Protein AF-A0A9P1C1T8-F1 (afdb_monomer)

Structure (mmCIF, N/CA/C/O backbone):
data_AF-A0A9P1C1T8-F1
#
_entry.id   AF-A0A9P1C1T8-F1
#
loop_
_atom_site.group_PDB
_atom_site.id
_atom_site.type_symbol
_atom_site.label_atom_id
_atom_site.label_alt_id
_atom_site.label_comp_id
_atom_site.label_asym_id
_atom_site.label_entity_id
_atom_site.label_seq_id
_atom_site.pdbx_PDB_ins_code
_atom_site.Cartn_x
_atom_site.Cartn_y
_atom_site.Cartn_z
_atom_site.occupancy
_atom_site.B_iso_or_equiv
_atom_site.auth_seq_id
_atom_site.auth_comp_id
_atom_site.auth_asym_id
_atom_site.auth_atom_id
_atom_site.pdbx_PDB_model_num
ATOM 1 N N . MET A 1 1 ? -10.913 -18.481 -1.475 1.00 48.62 1 MET A N 1
ATOM 2 C CA . MET A 1 1 ? -10.540 -17.403 -0.534 1.00 48.62 1 MET A CA 1
ATOM 3 C C . MET A 1 1 ? -9.429 -17.954 0.336 1.00 48.62 1 MET A C 1
ATOM 5 O O . MET A 1 1 ? -9.666 -18.919 1.048 1.00 48.62 1 MET A O 1
ATOM 9 N N . THR A 1 2 ? -8.211 -17.449 0.182 1.00 69.62 2 THR A N 1
ATOM 10 C CA . THR A 1 2 ? -7.062 -17.861 1.001 1.00 69.62 2 THR A CA 1
ATOM 11 C C . THR A 1 2 ? -7.148 -17.160 2.358 1.00 69.62 2 THR A C 1
ATOM 13 O O . THR A 1 2 ? -7.747 -16.090 2.462 1.00 69.62 2 THR A O 1
ATOM 16 N N . LEU A 1 3 ? -6.564 -17.751 3.404 1.00 67.25 3 LEU A N 1
ATOM 17 C CA . LEU A 1 3 ? -6.662 -17.256 4.787 1.00 67.25 3 LEU A CA 1
ATOM 18 C C . LEU A 1 3 ? -6.153 -15.807 4.961 1.00 67.25 3 LEU A C 1
ATOM 20 O O . LEU A 1 3 ? -6.545 -15.113 5.890 1.00 67.25 3 LEU A O 1
ATOM 24 N N . LEU A 1 4 ? -5.295 -15.352 4.044 1.00 74.69 4 LEU A N 1
ATOM 25 C CA . LEU A 1 4 ? -4.683 -14.020 4.031 1.00 74.69 4 LEU A CA 1
ATOM 26 C C . LEU A 1 4 ? -5.280 -13.083 2.966 1.00 74.69 4 LEU A C 1
ATOM 28 O O . LEU A 1 4 ? -4.796 -11.968 2.799 1.00 74.69 4 LEU A O 1
ATOM 32 N N . GLY A 1 5 ? -6.288 -13.528 2.206 1.00 80.56 5 GLY A N 1
ATOM 33 C CA . GLY A 1 5 ? -6.884 -12.745 1.115 1.00 80.56 5 GLY A CA 1
ATOM 34 C C . GLY A 1 5 ? -5.956 -12.494 -0.082 1.00 80.56 5 GLY A C 1
ATOM 35 O O . GLY A 1 5 ? -6.304 -11.712 -0.962 1.00 80.56 5 GLY A O 1
ATOM 36 N N . LEU A 1 6 ? -4.793 -13.150 -0.130 1.00 82.06 6 LEU A N 1
ATOM 37 C CA . LEU A 1 6 ? -3.807 -13.016 -1.203 1.00 82.06 6 LEU A CA 1
ATOM 38 C C . LEU A 1 6 ? -4.092 -13.992 -2.343 1.00 82.06 6 LEU A C 1
ATOM 40 O O . LEU A 1 6 ? -4.463 -15.151 -2.114 1.00 82.06 6 LEU A O 1
ATOM 44 N N . LYS A 1 7 ? -3.879 -13.545 -3.578 1.00 88.25 7 LYS A N 1
ATOM 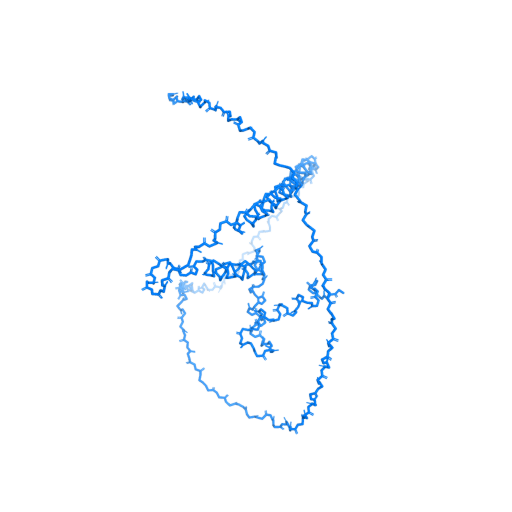45 C CA . LYS A 1 7 ? -3.921 -14.424 -4.754 1.00 88.25 7 LYS A CA 1
ATOM 46 C C . LYS A 1 7 ? -2.694 -15.336 -4.777 1.00 88.25 7 LYS A C 1
ATOM 48 O O . LYS A 1 7 ? -1.656 -15.016 -4.214 1.00 88.25 7 LYS A O 1
ATOM 53 N N . GLU A 1 8 ? -2.796 -16.452 -5.488 1.00 89.31 8 GLU A N 1
ATOM 54 C CA . GLU A 1 8 ? -1.721 -17.448 -5.598 1.00 89.31 8 GLU A CA 1
ATOM 55 C C . GLU A 1 8 ? -0.386 -16.840 -6.060 1.00 89.31 8 GLU A C 1
ATOM 57 O O . GLU A 1 8 ? 0.644 -17.045 -5.427 1.00 89.31 8 GLU A O 1
ATOM 62 N N . ARG A 1 9 ? -0.411 -15.980 -7.087 1.00 83.88 9 ARG A N 1
ATOM 63 C CA . ARG A 1 9 ? 0.791 -15.270 -7.563 1.00 83.88 9 ARG A CA 1
ATOM 64 C C . ARG A 1 9 ? 1.406 -14.358 -6.497 1.00 83.88 9 ARG A C 1
ATOM 66 O O . ARG A 1 9 ? 2.620 -14.282 -6.382 1.00 83.88 9 ARG A O 1
ATOM 73 N N . GLU A 1 10 ? 0.569 -13.710 -5.692 1.00 82.44 10 GLU A N 1
ATOM 74 C CA . GLU A 1 10 ? 1.012 -12.818 -4.615 1.00 82.44 10 GLU A CA 1
ATOM 75 C C . GLU A 1 10 ? 1.608 -13.601 -3.438 1.00 82.44 10 GLU A C 1
ATOM 77 O O . GLU A 1 10 ? 2.424 -13.055 -2.698 1.00 82.44 10 GLU A O 1
ATOM 82 N N . MET A 1 11 ? 1.223 -14.871 -3.258 1.00 88.81 11 MET A N 1
ATOM 83 C CA . MET A 1 11 ? 1.871 -15.761 -2.294 1.00 88.81 11 MET A CA 1
ATOM 84 C C . MET A 1 11 ? 3.269 -16.172 -2.746 1.00 88.81 11 MET A C 1
ATOM 86 O O . MET A 1 11 ? 4.163 -16.197 -1.910 1.00 88.81 11 MET A O 1
ATOM 90 N N . VAL A 1 12 ? 3.485 -16.422 -4.041 1.00 91.56 12 VAL A N 1
ATOM 91 C CA . VAL A 1 12 ? 4.827 -16.725 -4.575 1.00 91.56 12 VAL A CA 1
ATOM 92 C C . VAL A 1 12 ? 5.769 -15.536 -4.383 1.00 91.56 12 VAL A C 1
ATOM 94 O O . VAL A 1 12 ? 6.903 -15.704 -3.940 1.00 91.56 12 VAL A O 1
ATOM 97 N N . ASP A 1 13 ? 5.289 -14.324 -4.661 1.00 88.56 13 ASP A N 1
ATOM 98 C CA . ASP A 1 13 ? 6.075 -13.104 -4.455 1.00 88.56 13 ASP A CA 1
ATOM 99 C C . ASP A 1 13 ? 6.340 -12.827 -2.969 1.00 88.56 13 ASP A C 1
ATOM 101 O O . ASP A 1 13 ? 7.418 -12.357 -2.615 1.00 88.56 13 ASP A O 1
ATOM 105 N N . LEU A 1 14 ? 5.375 -13.137 -2.094 1.00 88.38 14 LEU A N 1
ATOM 106 C CA . LEU A 1 14 ? 5.553 -13.050 -0.645 1.00 88.38 14 LEU A CA 1
ATOM 107 C C . LEU A 1 14 ? 6.570 -14.078 -0.144 1.00 88.38 14 LEU A C 1
ATOM 109 O O . LEU A 1 14 ? 7.387 -13.744 0.701 1.00 88.38 14 LEU A O 1
ATOM 113 N N . PHE A 1 15 ? 6.545 -15.300 -0.667 1.00 92.75 15 PHE A N 1
ATOM 114 C CA . PHE A 1 15 ? 7.482 -16.349 -0.280 1.00 92.75 15 PHE A CA 1
ATOM 115 C C . PHE A 1 15 ? 8.916 -15.953 -0.635 1.00 92.75 15 PHE A C 1
ATOM 117 O O . PHE A 1 15 ? 9.762 -15.900 0.243 1.00 92.75 15 PHE A O 1
ATOM 124 N N . ARG A 1 16 ? 9.144 -15.509 -1.878 1.00 92.81 16 ARG A N 1
ATOM 125 C CA . ARG A 1 16 ? 10.440 -14.974 -2.344 1.00 92.81 16 ARG A CA 1
ATOM 126 C C . ARG A 1 16 ? 10.917 -13.727 -1.605 1.00 92.81 16 ARG A C 1
ATOM 128 O O . ARG A 1 16 ? 12.056 -13.316 -1.775 1.00 92.81 16 ARG A O 1
ATOM 135 N N . LEU A 1 17 ? 10.011 -13.038 -0.918 1.00 88.62 17 LEU A N 1
ATOM 136 C CA . LEU A 1 17 ? 10.346 -11.875 -0.112 1.00 88.62 17 LEU A CA 1
ATOM 137 C C . LEU A 1 17 ? 10.777 -12.271 1.303 1.00 88.62 17 LEU A C 1
ATOM 139 O O . LEU A 1 17 ? 11.587 -11.575 1.906 1.00 88.62 17 LEU A O 1
ATOM 143 N N . LEU A 1 18 ? 10.175 -13.327 1.843 1.00 92.12 18 LEU A N 1
ATOM 144 C CA . LEU A 1 18 ? 10.474 -13.830 3.178 1.00 92.12 18 LEU A CA 1
ATOM 145 C C . LEU A 1 18 ? 11.725 -14.717 3.178 1.00 92.12 18 LEU A C 1
ATOM 147 O O . LEU A 1 18 ? 12.436 -14.723 4.172 1.00 92.12 18 LEU A O 1
ATOM 151 N N . ASP A 1 19 ? 11.951 -15.439 2.082 1.00 95.94 19 ASP A N 1
ATOM 152 C CA . ASP A 1 19 ? 13.111 -16.290 1.814 1.00 95.94 19 ASP A CA 1
ATOM 153 C C . ASP A 1 19 ? 14.342 -15.400 1.578 1.00 95.94 19 ASP A C 1
ATOM 155 O O . ASP A 1 19 ? 14.479 -14.763 0.525 1.00 95.94 19 ASP A O 1
ATOM 159 N N . THR A 1 20 ? 15.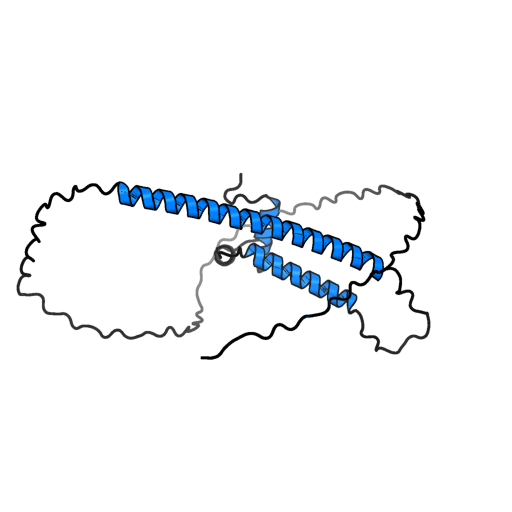171 -15.249 2.614 1.00 90.75 20 THR A N 1
ATOM 160 C CA . THR A 1 20 ? 16.315 -14.324 2.590 1.00 90.75 20 THR A CA 1
ATOM 161 C C . THR A 1 20 ? 17.604 -14.986 2.134 1.00 90.75 20 THR A C 1
ATOM 163 O O . THR A 1 20 ? 18.481 -14.297 1.603 1.00 90.75 20 THR A O 1
ATOM 166 N N . ASP A 1 21 ? 17.718 -16.294 2.330 1.00 93.50 21 ASP A N 1
ATOM 167 C CA . ASP A 1 21 ? 18.854 -17.105 1.903 1.00 93.50 21 ASP A CA 1
ATOM 168 C C . ASP A 1 21 ? 18.701 -17.629 0.462 1.00 93.50 21 ASP A C 1
ATOM 170 O O . ASP A 1 21 ? 19.706 -17.909 -0.200 1.00 93.50 21 ASP A O 1
ATOM 174 N N . GLY A 1 22 ? 17.480 -17.635 -0.078 1.00 93.38 22 GLY A N 1
ATOM 175 C CA . GLY A 1 22 ? 17.180 -18.049 -1.444 1.00 93.38 22 GLY A CA 1
ATOM 176 C C . GLY A 1 22 ? 17.203 -19.564 -1.617 1.00 93.38 22 GLY A C 1
ATOM 177 O O . GLY A 1 22 ? 17.373 -20.038 -2.748 1.00 93.38 22 GLY A O 1
ATOM 178 N N . GLU A 1 23 ? 17.064 -20.322 -0.527 1.00 94.56 23 GLU A N 1
ATOM 179 C CA . GLU A 1 23 ? 17.077 -21.787 -0.552 1.00 94.56 23 GLU A CA 1
ATOM 180 C C . GLU A 1 23 ? 15.783 -22.362 -1.152 1.00 94.56 23 GLU A C 1
ATOM 182 O O . GLU A 1 23 ? 15.731 -23.534 -1.535 1.00 94.56 23 GLU A O 1
ATOM 187 N N . GLY A 1 24 ? 14.747 -21.529 -1.312 1.00 94.12 24 GLY A N 1
ATOM 188 C CA . GLY A 1 24 ? 13.437 -21.950 -1.801 1.00 94.12 24 GLY A CA 1
ATOM 189 C C . GLY A 1 24 ? 12.600 -22.657 -0.734 1.00 94.12 24 GLY A C 1
ATOM 190 O O . GLY A 1 24 ? 11.481 -23.093 -1.023 1.00 94.12 24 GLY A O 1
ATOM 191 N N . GLU A 1 25 ? 13.108 -22.731 0.493 1.00 96.00 25 GLU A N 1
ATOM 192 C CA . GLU A 1 25 ? 12.398 -23.143 1.695 1.00 96.00 25 GLU A CA 1
ATOM 193 C C . GLU A 1 25 ? 12.299 -21.949 2.647 1.00 96.00 25 GLU A C 1
ATOM 195 O O . GLU A 1 25 ? 13.031 -20.979 2.519 1.00 96.00 25 GLU A O 1
ATOM 200 N N . LEU A 1 26 ? 11.340 -21.981 3.574 1.00 95.75 26 LEU A N 1
ATOM 201 C CA . LEU A 1 26 ? 11.145 -20.878 4.510 1.00 95.75 26 LEU A CA 1
ATOM 202 C C . LEU A 1 26 ? 11.317 -21.374 5.935 1.00 95.75 26 LEU A C 1
ATOM 204 O O . LEU A 1 26 ? 10.466 -22.112 6.451 1.00 95.75 26 LEU A O 1
ATOM 208 N N . SER A 1 27 ? 12.393 -20.947 6.588 1.00 96.81 27 SER A N 1
ATOM 209 C CA . SER A 1 27 ? 12.606 -21.276 7.992 1.00 96.81 27 SER A CA 1
ATOM 210 C C . SER A 1 27 ? 11.577 -20.565 8.886 1.00 96.81 27 SER A C 1
ATOM 212 O O . SER A 1 27 ? 11.013 -19.516 8.556 1.00 96.81 27 SER A O 1
ATOM 214 N N . LEU A 1 28 ? 11.304 -21.130 10.067 1.00 94.75 28 LEU A N 1
ATOM 215 C CA . LEU A 1 28 ? 10.364 -20.526 11.021 1.00 94.75 28 LEU A CA 1
ATOM 216 C C . LEU A 1 28 ? 10.818 -19.123 11.464 1.00 94.75 28 LEU A C 1
ATOM 218 O O . LEU A 1 28 ? 9.985 -18.247 11.721 1.00 94.75 28 LEU A O 1
ATOM 222 N N . GLU A 1 29 ? 12.130 -18.910 11.555 1.00 94.38 29 GLU A N 1
ATOM 223 C CA . GLU A 1 29 ? 12.734 -17.633 11.935 1.00 94.38 29 GLU A CA 1
ATOM 224 C C . GLU A 1 29 ? 12.526 -16.582 10.842 1.00 94.38 29 GLU A C 1
ATOM 226 O O . GLU A 1 29 ? 12.009 -15.505 11.142 1.00 94.38 29 GLU A O 1
ATOM 231 N N . GLU A 1 30 ? 12.782 -16.911 9.576 1.00 93.44 30 GLU A N 1
ATOM 232 C CA . GLU A 1 30 ? 12.503 -16.024 8.439 1.00 93.44 30 GLU A CA 1
ATOM 233 C C . GLU A 1 30 ? 11.016 -15.703 8.305 1.00 93.44 30 GLU A C 1
ATOM 235 O O . GLU A 1 30 ? 10.634 -14.542 8.133 1.00 93.44 30 GLU A O 1
ATOM 240 N N . PHE A 1 31 ? 10.150 -16.708 8.472 1.00 92.69 31 PHE A N 1
ATOM 241 C CA . PHE A 1 31 ? 8.708 -16.496 8.439 1.00 92.69 31 PHE A CA 1
ATOM 242 C C . PHE A 1 31 ? 8.255 -15.528 9.534 1.00 92.69 31 PHE A C 1
ATOM 244 O O . PHE A 1 31 ? 7.521 -14.577 9.265 1.00 92.69 31 PHE A O 1
ATOM 251 N N . THR A 1 32 ? 8.675 -15.745 10.782 1.00 88.44 32 THR A N 1
ATOM 252 C CA . THR A 1 32 ? 8.250 -14.903 11.912 1.00 88.44 32 THR A CA 1
ATOM 253 C C . THR A 1 32 ? 8.866 -13.507 11.858 1.00 88.44 32 THR A C 1
ATOM 255 O O . THR A 1 32 ? 8.160 -12.521 12.104 1.00 88.44 32 THR A O 1
ATOM 258 N N . GLN A 1 33 ? 10.139 -13.395 11.480 1.00 86.81 33 GLN A N 1
ATOM 259 C CA . GLN A 1 33 ? 10.825 -12.120 11.288 1.00 86.81 33 GLN A CA 1
ATOM 260 C C . GLN A 1 33 ? 10.205 -11.323 10.141 1.00 86.81 33 GLN A C 1
ATOM 262 O O . GLN A 1 33 ? 9.889 -10.142 10.315 1.00 86.81 33 GLN A O 1
ATOM 267 N N . GLY A 1 34 ? 9.969 -11.963 9.001 1.00 85.69 34 GLY A N 1
ATOM 268 C CA . GLY A 1 34 ? 9.336 -11.330 7.859 1.00 85.69 34 GLY A CA 1
ATOM 269 C C . GLY A 1 34 ? 7.878 -10.954 8.140 1.00 85.69 34 GLY A C 1
ATOM 270 O O . GLY A 1 34 ? 7.478 -9.827 7.867 1.00 85.69 34 GLY A O 1
ATOM 271 N N . MET A 1 35 ? 7.092 -11.800 8.815 1.00 84.00 35 MET A N 1
ATOM 272 C CA . MET A 1 35 ? 5.712 -11.465 9.209 1.00 84.00 35 MET A CA 1
ATOM 273 C C . MET A 1 35 ? 5.635 -10.320 10.229 1.00 84.00 35 MET A C 1
ATOM 275 O O . MET A 1 35 ? 4.730 -9.482 10.152 1.00 84.00 35 MET A O 1
ATOM 279 N N . SER A 1 36 ? 6.591 -10.229 11.157 1.00 78.00 36 SER A N 1
ATOM 280 C CA . SER A 1 36 ? 6.730 -9.075 12.060 1.00 78.00 36 SER A CA 1
ATOM 281 C C . SER A 1 36 ? 7.011 -7.797 11.264 1.00 78.00 36 SER A C 1
ATOM 283 O O . SER A 1 36 ? 6.339 -6.775 11.436 1.00 78.00 36 SER A O 1
ATOM 285 N N . GLN A 1 37 ? 7.909 -7.904 10.284 1.00 76.31 37 GLN A N 1
ATOM 286 C CA . GLN A 1 37 ? 8.150 -6.891 9.268 1.00 76.31 37 GLN A CA 1
ATOM 287 C C . GLN A 1 37 ? 7.028 -6.775 8.240 1.00 76.31 37 GLN A C 1
ATOM 289 O O . GLN A 1 37 ? 7.225 -6.067 7.281 1.00 76.31 37 GLN A O 1
ATOM 294 N N . LEU A 1 38 ? 5.846 -7.374 8.367 1.00 73.31 38 LEU A N 1
ATOM 295 C CA . LEU A 1 38 ? 4.704 -7.124 7.466 1.00 73.31 38 LEU A CA 1
ATOM 296 C C . LEU A 1 38 ? 3.557 -6.392 8.170 1.00 73.31 38 LEU A C 1
ATOM 298 O O . LEU A 1 38 ? 2.658 -5.872 7.514 1.00 73.31 38 LEU A O 1
ATOM 302 N N . LYS A 1 39 ? 3.617 -6.301 9.502 1.00 65.12 39 LYS A N 1
ATOM 303 C CA . LYS A 1 39 ? 2.532 -5.822 10.366 1.00 65.12 39 LYS A CA 1
ATOM 304 C C . LYS A 1 39 ? 2.574 -4.309 10.666 1.00 65.12 39 LYS A C 1
ATOM 306 O O . LYS A 1 39 ? 1.788 -3.837 11.483 1.00 65.12 39 LYS A O 1
ATOM 311 N N . GLY A 1 40 ? 3.479 -3.548 10.038 1.00 65.00 40 GLY A N 1
ATOM 312 C CA . GLY A 1 40 ? 3.574 -2.086 10.172 1.00 65.00 40 GLY A CA 1
ATOM 313 C C . GLY A 1 40 ? 2.466 -1.334 9.417 1.00 65.00 40 GLY A C 1
ATOM 314 O O . GLY A 1 40 ? 1.999 -1.795 8.381 1.00 65.00 40 GLY A O 1
ATOM 315 N N . GLY A 1 41 ? 2.030 -0.180 9.948 1.00 56.88 41 GLY A N 1
ATOM 316 C CA . GLY A 1 41 ? 0.870 0.592 9.457 1.00 56.88 41 GLY A CA 1
ATOM 317 C C . GLY A 1 41 ? 1.022 1.243 8.074 1.00 56.88 41 GLY A C 1
ATOM 318 O O . GLY A 1 41 ? 0.022 1.562 7.440 1.00 56.88 41 GLY A O 1
ATOM 319 N N . ALA A 1 42 ? 2.247 1.386 7.573 1.00 61.62 42 ALA A N 1
ATOM 320 C CA . ALA A 1 42 ? 2.502 1.409 6.138 1.00 61.62 42 ALA A CA 1
ATOM 321 C C . ALA A 1 42 ? 2.861 -0.028 5.779 1.00 61.62 42 ALA A C 1
ATOM 323 O O . ALA A 1 42 ? 3.812 -0.557 6.359 1.00 61.62 42 ALA A O 1
ATOM 324 N N . THR A 1 43 ? 2.068 -0.690 4.927 1.00 61.78 43 THR A N 1
ATOM 325 C CA . THR A 1 43 ? 2.270 -2.123 4.701 1.00 61.78 43 THR A CA 1
ATOM 326 C C . THR A 1 43 ? 3.696 -2.293 4.207 1.00 61.78 43 THR A C 1
ATOM 328 O O . THR A 1 43 ? 4.098 -1.674 3.231 1.00 61.78 43 THR A O 1
ATOM 331 N N . ASN A 1 44 ? 4.526 -3.053 4.909 1.00 59.59 44 ASN A N 1
ATOM 332 C CA . ASN A 1 44 ? 5.941 -3.141 4.542 1.00 59.59 44 ASN A CA 1
ATOM 333 C C . ASN A 1 44 ? 6.137 -3.740 3.136 1.00 59.59 44 ASN A C 1
ATOM 335 O O . ASN A 1 44 ? 7.180 -3.554 2.520 1.00 59.59 44 ASN A O 1
ATOM 339 N N . LYS A 1 45 ? 5.083 -4.355 2.578 1.00 59.78 45 LYS A N 1
ATOM 340 C CA . LYS A 1 45 ? 4.949 -4.606 1.141 1.00 59.78 45 LYS A CA 1
ATOM 341 C C . LYS A 1 45 ? 5.146 -3.331 0.322 1.00 59.78 45 LYS A C 1
ATOM 343 O O . LYS A 1 45 ? 5.982 -3.338 -0.568 1.00 59.78 45 LYS A O 1
ATOM 348 N N . ASP A 1 46 ? 4.439 -2.247 0.627 1.00 69.25 46 ASP A N 1
ATOM 349 C CA . ASP A 1 46 ? 4.580 -0.955 -0.052 1.00 69.25 46 ASP A CA 1
ATOM 350 C C . ASP A 1 46 ? 6.009 -0.407 0.051 1.00 69.25 46 ASP A C 1
ATOM 352 O O . ASP A 1 46 ? 6.524 0.110 -0.937 1.00 69.25 46 ASP A O 1
ATOM 356 N N . MET A 1 47 ? 6.675 -0.572 1.201 1.00 77.19 47 MET A N 1
ATOM 357 C CA . MET A 1 47 ? 8.071 -0.145 1.388 1.00 77.19 47 MET A CA 1
ATOM 358 C C . MET A 1 47 ? 9.040 -0.952 0.519 1.00 77.19 47 MET A C 1
ATOM 360 O O . MET A 1 47 ? 9.878 -0.366 -0.161 1.00 77.19 47 MET A O 1
ATOM 364 N N . VAL A 1 48 ? 8.885 -2.275 0.457 1.00 68.62 48 VAL A N 1
ATOM 365 C CA . VAL A 1 48 ? 9.735 -3.125 -0.390 1.00 68.62 48 VAL A CA 1
ATOM 366 C C . VAL A 1 48 ? 9.425 -2.936 -1.880 1.00 68.62 48 VAL A C 1
ATOM 368 O O . VAL A 1 48 ? 10.326 -2.911 -2.721 1.00 68.62 48 VAL A O 1
ATOM 371 N N . PHE A 1 49 ? 8.152 -2.762 -2.242 1.00 75.31 49 PHE A N 1
ATOM 372 C CA . PHE A 1 49 ? 7.768 -2.412 -3.610 1.00 75.31 49 PHE A CA 1
ATOM 373 C C . PHE A 1 49 ? 8.343 -1.054 -4.017 1.00 75.31 49 PHE A C 1
ATOM 375 O O . PHE A 1 49 ? 8.768 -0.896 -5.167 1.00 75.31 49 PHE A O 1
ATOM 382 N N . LEU A 1 50 ? 8.384 -0.091 -3.094 1.00 74.62 50 LEU A N 1
ATOM 383 C CA . LEU A 1 50 ? 9.017 1.203 -3.304 1.00 74.62 50 LEU A CA 1
ATOM 384 C C . LEU A 1 50 ? 10.532 1.049 -3.487 1.00 74.62 50 LEU A C 1
ATOM 386 O O . LEU A 1 50 ? 11.061 1.575 -4.462 1.00 74.62 50 LEU A O 1
ATOM 390 N N . GLU A 1 51 ? 11.207 0.270 -2.641 1.00 80.25 51 GLU A N 1
ATOM 391 C CA . GLU A 1 51 ? 12.650 0.004 -2.721 1.00 80.25 51 GLU A CA 1
ATOM 392 C C . GLU A 1 51 ? 13.045 -0.638 -4.060 1.00 80.25 51 GLU A C 1
ATOM 394 O O . GLU A 1 51 ? 13.837 -0.066 -4.813 1.00 80.25 51 GLU A O 1
ATOM 399 N N . LYS A 1 52 ? 12.375 -1.725 -4.467 1.00 77.31 52 LYS A N 1
ATOM 400 C CA . LYS A 1 52 ? 12.600 -2.344 -5.788 1.00 77.31 52 LYS A CA 1
ATOM 401 C C . LYS A 1 52 ? 12.255 -1.413 -6.951 1.00 77.31 52 LYS A C 1
ATOM 403 O O . LYS A 1 52 ? 12.821 -1.532 -8.042 1.00 77.31 52 LYS A O 1
ATOM 408 N N . SER A 1 53 ? 11.296 -0.504 -6.768 1.00 76.31 53 SER A N 1
ATOM 409 C CA . SER A 1 53 ? 10.970 0.503 -7.785 1.00 76.31 53 SER A CA 1
ATOM 410 C C . SER A 1 53 ? 12.080 1.545 -7.917 1.00 76.31 53 SER A C 1
ATOM 412 O O . SER A 1 53 ? 12.386 1.946 -9.041 1.00 76.31 53 SER A O 1
ATOM 414 N N . VAL A 1 54 ? 12.704 1.938 -6.803 1.00 89.25 54 VAL A N 1
ATOM 415 C CA . VAL A 1 54 ? 13.858 2.846 -6.765 1.00 89.25 54 VAL A CA 1
ATOM 416 C C . VAL A 1 54 ? 15.087 2.193 -7.404 1.00 89.25 54 VAL A C 1
ATOM 418 O O . VAL A 1 54 ? 15.685 2.812 -8.282 1.00 89.25 54 VAL A O 1
ATOM 421 N N . GLU A 1 55 ? 15.408 0.936 -7.086 1.00 84.38 55 GLU A N 1
ATOM 422 C CA . GLU A 1 55 ? 16.526 0.196 -7.709 1.00 84.38 55 GLU A CA 1
ATOM 423 C C . GLU A 1 55 ? 16.377 0.083 -9.233 1.00 84.38 55 GLU A C 1
ATOM 425 O O . GLU A 1 55 ? 17.294 0.393 -9.998 1.00 84.38 55 GLU A O 1
ATOM 430 N N . LYS A 1 56 ? 15.180 -0.283 -9.712 1.00 81.81 56 LYS A N 1
ATOM 431 C CA . LYS A 1 56 ? 14.884 -0.329 -11.154 1.00 81.81 56 LYS A CA 1
ATOM 432 C C . LYS A 1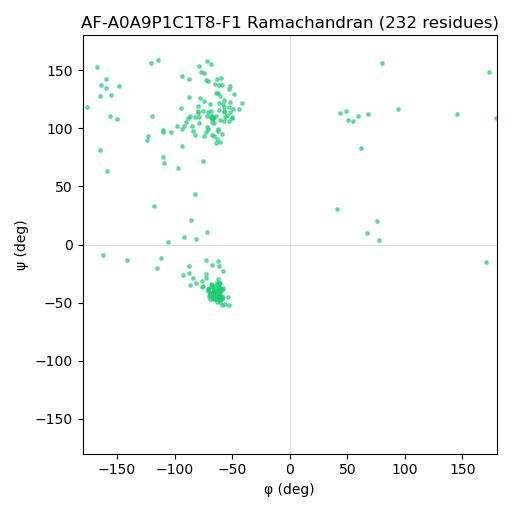 56 ? 15.013 1.038 -11.819 1.00 81.81 56 LYS A C 1
ATOM 434 O O . LYS A 1 56 ? 15.346 1.103 -13.005 1.00 81.81 56 LYS A O 1
ATOM 439 N N . LEU A 1 57 ? 14.698 2.118 -11.103 1.00 86.69 57 LEU A N 1
ATOM 440 C CA . LEU A 1 57 ? 14.908 3.477 -11.594 1.00 86.69 57 LEU A CA 1
ATOM 441 C C . LEU A 1 57 ? 16.403 3.799 -11.667 1.00 86.69 57 LEU A C 1
ATOM 443 O O 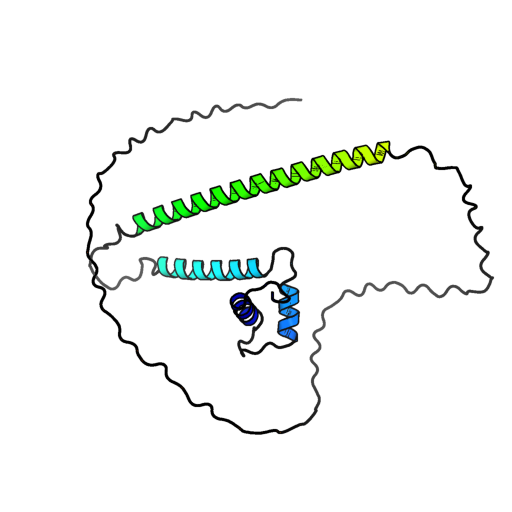. LEU A 1 57 ? 16.833 4.343 -12.678 1.00 86.69 57 LEU A O 1
ATOM 447 N N . GLY A 1 58 ? 17.174 3.407 -10.649 1.00 84.69 58 GLY A N 1
ATOM 448 C CA . GLY A 1 58 ? 18.629 3.549 -10.591 1.00 84.69 58 GLY A CA 1
ATOM 449 C C . GLY A 1 58 ? 19.319 2.880 -11.775 1.00 84.69 58 GLY A C 1
ATOM 450 O O . GLY A 1 58 ? 20.029 3.551 -12.512 1.00 84.69 58 GLY A O 1
ATOM 451 N N . HIS A 1 59 ? 19.009 1.615 -12.063 1.00 86.38 59 HIS A N 1
ATOM 452 C CA . HIS A 1 59 ? 19.578 0.916 -13.225 1.00 86.38 59 HIS A CA 1
ATOM 453 C C . HIS A 1 59 ? 19.186 1.538 -14.571 1.00 86.38 59 HIS A C 1
ATOM 455 O O . HIS A 1 59 ? 19.968 1.532 -15.520 1.00 86.38 59 HIS A O 1
ATOM 461 N N . LYS A 1 60 ? 17.970 2.085 -14.690 1.00 83.38 60 LYS A N 1
ATOM 462 C CA . LYS A 1 60 ? 17.565 2.821 -15.899 1.00 83.38 60 LYS A CA 1
ATOM 463 C C . LYS A 1 60 ? 18.303 4.145 -16.018 1.00 83.38 60 LYS A C 1
ATOM 465 O O . LYS A 1 60 ? 18.689 4.507 -17.123 1.00 83.38 60 LYS A O 1
ATOM 470 N N . LEU A 1 61 ? 18.483 4.840 -14.899 1.00 85.81 61 LEU A N 1
ATOM 471 C CA . LEU A 1 61 ? 19.219 6.090 -14.840 1.00 85.81 61 LEU A CA 1
ATOM 472 C C . LEU A 1 61 ? 20.689 5.857 -15.170 1.00 85.81 61 LEU A C 1
ATOM 474 O O . LEU A 1 61 ? 21.220 6.605 -15.963 1.00 85.81 61 LEU A O 1
ATOM 478 N N . GLU A 1 62 ? 21.311 4.801 -14.653 1.00 82.62 62 GLU A N 1
ATOM 479 C CA . GLU A 1 62 ? 22.684 4.397 -14.970 1.00 82.62 62 GLU A CA 1
ATOM 480 C C . GLU A 1 62 ? 22.830 4.007 -16.445 1.00 82.62 62 GLU A C 1
ATOM 482 O O . GLU A 1 62 ? 23.749 4.454 -17.122 1.00 82.62 62 GLU A O 1
ATOM 487 N N . LYS A 1 63 ? 21.860 3.266 -16.993 1.00 83.62 63 LYS A N 1
ATOM 488 C CA . LYS A 1 63 ? 21.810 2.950 -18.426 1.00 83.62 63 LYS A CA 1
ATOM 489 C C . LYS A 1 63 ? 21.656 4.197 -19.306 1.00 83.62 63 LYS A C 1
ATOM 491 O O . LYS A 1 63 ? 22.145 4.204 -20.432 1.00 83.62 63 LYS A O 1
ATOM 496 N N . TRP A 1 64 ? 20.948 5.223 -18.835 1.00 80.19 64 TRP A N 1
ATOM 497 C CA . TRP A 1 64 ? 20.795 6.504 -19.539 1.00 80.19 64 TRP A CA 1
ATOM 498 C C . TRP A 1 64 ? 21.956 7.465 -19.291 1.00 80.19 64 TRP A C 1
ATOM 500 O O . TRP A 1 64 ? 22.282 8.258 -20.163 1.00 80.19 64 TRP A O 1
ATOM 510 N N . ALA A 1 65 ? 22.594 7.364 -18.131 1.00 81.62 65 ALA A N 1
ATOM 511 C CA . ALA A 1 65 ? 23.810 8.072 -17.763 1.00 81.62 65 ALA A CA 1
ATOM 512 C C . ALA A 1 65 ? 25.067 7.385 -18.318 1.00 81.62 65 ALA A C 1
ATOM 514 O O . ALA A 1 65 ? 26.171 7.822 -18.002 1.00 81.62 65 ALA A O 1
ATOM 515 N N . GLY A 1 66 ? 24.886 6.331 -19.127 1.00 58.44 66 GLY A N 1
ATOM 516 C CA . GLY A 1 66 ? 25.931 5.613 -19.837 1.00 58.44 66 GLY A CA 1
ATOM 517 C C . GLY A 1 66 ? 26.918 6.582 -20.473 1.00 58.44 66 GLY A C 1
ATOM 518 O O . GLY A 1 66 ? 26.550 7.379 -21.332 1.00 58.44 66 GLY A O 1
ATOM 519 N N . ASP A 1 67 ? 28.146 6.468 -19.974 1.00 56.12 67 ASP A N 1
ATOM 520 C CA . ASP A 1 67 ? 29.367 7.200 -20.276 1.00 56.12 67 ASP A CA 1
ATOM 521 C C . ASP A 1 67 ? 29.266 8.737 -20.246 1.00 56.12 67 ASP A C 1
ATOM 523 O O . ASP A 1 67 ? 28.759 9.352 -21.190 1.00 56.12 67 ASP A O 1
ATOM 527 N N . PRO A 1 68 ? 29.840 9.416 -19.221 1.00 60.00 68 PRO A N 1
ATOM 528 C CA . PRO A 1 68 ? 30.130 10.834 -19.366 1.00 60.00 68 PRO A CA 1
ATOM 529 C C . PRO A 1 68 ? 30.945 11.027 -20.658 1.00 60.00 68 PRO A C 1
ATOM 531 O O . PRO A 1 68 ? 31.888 10.265 -20.897 1.00 60.00 68 PRO A O 1
ATOM 534 N N . PRO A 1 69 ? 30.606 12.016 -21.505 1.00 57.59 69 PRO A N 1
ATOM 535 C CA . PRO A 1 69 ? 31.309 12.278 -22.756 1.00 57.59 69 PRO A CA 1
ATOM 536 C C . PRO A 1 69 ? 32.753 12.699 -22.448 1.00 57.59 69 PRO A C 1
ATOM 538 O O . PRO A 1 69 ? 33.047 13.877 -22.267 1.00 57.59 69 PRO A O 1
ATOM 541 N N . GLY A 1 70 ? 33.648 11.719 -22.314 1.00 56.53 70 GLY A N 1
ATOM 542 C CA . GLY A 1 70 ? 34.980 11.953 -21.765 1.00 56.53 70 GLY A CA 1
ATOM 543 C C . GLY A 1 70 ? 36.034 10.881 -22.035 1.00 56.53 70 GLY A C 1
ATOM 544 O O . GLY A 1 70 ? 37.198 11.172 -21.792 1.00 56.53 70 GLY A O 1
ATOM 545 N N . SER A 1 71 ? 35.698 9.703 -22.578 1.00 56.56 71 SER A N 1
ATOM 546 C CA . SER A 1 71 ? 36.710 8.745 -23.062 1.00 56.56 71 SER A CA 1
ATOM 547 C C . SER A 1 71 ? 37.028 9.007 -24.542 1.00 56.56 71 SER A C 1
ATOM 549 O O . SER A 1 71 ? 36.217 8.687 -25.415 1.00 56.56 71 SER A O 1
ATOM 551 N N . PRO A 1 72 ? 38.190 9.605 -24.870 1.00 61.78 72 PRO A N 1
ATOM 552 C CA . PRO A 1 72 ? 38.530 10.025 -26.215 1.00 61.78 72 PRO A CA 1
ATOM 553 C C . PRO A 1 72 ? 39.328 8.918 -26.903 1.00 61.78 72 PRO A C 1
ATOM 555 O O . PRO A 1 72 ? 40.555 8.933 -26.911 1.00 61.78 72 PRO A O 1
ATOM 558 N N . SER A 1 73 ? 38.648 7.942 -27.494 1.00 53.38 73 SER A N 1
ATOM 559 C CA . SER A 1 73 ? 39.233 7.094 -28.540 1.00 53.38 73 SER A CA 1
ATOM 560 C C . SER A 1 73 ? 38.123 6.359 -29.263 1.00 53.38 73 SER A C 1
ATOM 562 O O . SER A 1 73 ? 37.804 5.240 -28.918 1.00 53.38 73 SER A O 1
ATOM 564 N N . HIS A 1 74 ? 37.475 7.027 -30.213 1.00 44.38 74 HIS A N 1
ATOM 565 C CA . HIS A 1 74 ? 37.261 6.528 -31.574 1.00 44.38 74 HIS A CA 1
ATOM 566 C C . HIS A 1 74 ? 36.557 7.633 -32.372 1.00 44.38 74 HIS A C 1
ATOM 568 O O . HIS A 1 74 ? 35.494 8.141 -32.027 1.00 44.38 74 HIS A O 1
ATOM 574 N N . ARG A 1 75 ? 37.256 8.082 -33.412 1.00 49.97 75 ARG A N 1
ATOM 575 C CA . ARG A 1 75 ? 36.905 9.192 -34.293 1.00 49.97 75 ARG A CA 1
ATOM 576 C C . ARG A 1 75 ? 35.589 8.950 -35.047 1.00 49.97 75 ARG A C 1
ATOM 578 O O . ARG A 1 75 ? 35.429 7.921 -35.686 1.00 49.97 75 ARG A O 1
ATOM 585 N N . LEU A 1 76 ? 34.782 10.013 -35.096 1.00 56.69 76 LEU A N 1
ATOM 586 C CA . LEU A 1 76 ? 34.007 10.477 -36.256 1.00 56.69 76 LEU A CA 1
ATOM 587 C C . LEU A 1 76 ? 32.936 9.524 -36.821 1.00 56.69 76 LEU A C 1
ATOM 589 O O . LEU A 1 76 ? 33.101 8.941 -37.887 1.00 56.69 76 LEU A O 1
ATOM 593 N N . SER A 1 77 ? 31.753 9.525 -36.206 1.00 51.34 77 SER A N 1
ATOM 594 C CA . SER A 1 77 ? 30.501 9.600 -36.974 1.00 51.34 77 SER A CA 1
ATOM 595 C C . SER A 1 77 ? 29.438 10.341 -36.154 1.00 51.34 77 SER A C 1
ATOM 597 O O . SER A 1 77 ? 29.363 10.205 -34.937 1.00 51.34 77 SER A O 1
ATOM 599 N N . ALA A 1 78 ? 28.712 11.241 -36.813 1.00 56.50 78 ALA A N 1
ATOM 600 C CA . ALA A 1 78 ? 27.871 12.257 -36.193 1.00 56.50 78 ALA A CA 1
ATOM 601 C C . ALA A 1 78 ? 26.748 11.675 -35.301 1.00 56.50 78 ALA A C 1
ATOM 603 O O . ALA A 1 78 ? 26.133 10.668 -35.665 1.00 56.50 78 ALA A O 1
ATOM 604 N N . PRO A 1 79 ? 26.421 12.327 -34.169 1.00 51.66 79 PRO A N 1
ATOM 605 C CA . PRO A 1 79 ? 25.417 11.832 -33.238 1.00 51.66 79 PRO A CA 1
ATOM 606 C C . PRO A 1 79 ? 24.009 11.983 -33.828 1.00 51.66 79 PRO A C 1
ATOM 608 O O . PRO A 1 79 ? 23.467 13.080 -33.957 1.00 51.66 79 PRO A O 1
ATOM 611 N N . ARG A 1 80 ? 23.382 10.850 -34.158 1.00 54.47 80 ARG A N 1
ATOM 612 C CA . ARG A 1 80 ? 21.952 10.734 -34.498 1.00 54.47 80 ARG A CA 1
ATOM 613 C C . ARG A 1 80 ? 21.074 10.641 -33.239 1.00 54.47 80 ARG A C 1
ATOM 615 O O . ARG A 1 80 ? 20.146 9.842 -33.177 1.00 54.47 80 ARG A O 1
ATOM 622 N N . THR A 1 81 ? 21.338 11.460 -32.228 1.00 53.47 81 THR A N 1
ATOM 623 C CA . THR A 1 81 ? 20.552 11.516 -30.984 1.00 53.47 81 THR A CA 1
ATOM 624 C C . THR A 1 81 ? 19.785 12.832 -30.931 1.00 53.47 81 THR A C 1
ATOM 626 O O . THR A 1 81 ? 20.187 13.776 -30.265 1.00 53.47 81 THR A O 1
ATOM 629 N N . SER A 1 82 ? 18.703 12.951 -31.704 1.00 54.81 82 SER A N 1
ATOM 630 C CA . SER A 1 82 ? 17.873 14.171 -31.665 1.00 54.81 82 SER A CA 1
ATOM 631 C C . SER A 1 82 ? 16.365 13.926 -31.762 1.00 54.81 82 SER A C 1
ATOM 633 O O . SER A 1 82 ? 15.592 14.818 -31.431 1.00 54.81 82 SER A O 1
ATOM 635 N N . ARG A 1 83 ? 15.898 12.723 -32.131 1.00 53.97 83 ARG A N 1
ATOM 636 C CA . ARG A 1 83 ? 14.455 12.507 -32.365 1.00 53.97 83 ARG A CA 1
ATOM 637 C C . ARG A 1 83 ? 13.760 11.532 -31.414 1.00 53.97 83 ARG A C 1
ATOM 639 O O . ARG A 1 83 ? 12.546 11.612 -31.268 1.00 53.97 83 ARG A O 1
ATOM 646 N N . PHE A 1 84 ? 14.497 10.651 -30.735 1.00 50.19 84 PHE A N 1
ATOM 647 C CA . PHE A 1 84 ? 13.886 9.591 -29.921 1.00 50.19 84 PHE A CA 1
ATOM 648 C C . PHE A 1 84 ? 13.572 10.011 -28.466 1.00 50.19 84 PHE A C 1
ATOM 650 O O . PHE A 1 84 ? 12.633 9.489 -27.861 1.00 50.19 84 PHE A O 1
ATOM 657 N N . GLU A 1 85 ? 14.271 11.013 -27.916 1.00 55.47 85 GLU A N 1
ATOM 658 C CA . GLU A 1 85 ? 14.005 11.527 -26.557 1.00 55.47 85 GLU A CA 1
ATOM 659 C C . GLU A 1 85 ? 12.761 12.427 -26.469 1.00 55.47 85 GLU A C 1
ATOM 661 O O . GLU A 1 85 ? 12.047 12.409 -25.466 1.00 55.47 85 GLU A O 1
ATOM 666 N N . ALA A 1 86 ? 12.426 13.165 -27.532 1.00 58.91 86 ALA A N 1
ATOM 667 C CA . ALA A 1 86 ? 11.290 14.088 -27.500 1.00 58.91 86 ALA A CA 1
ATOM 668 C C . ALA A 1 86 ? 9.934 13.360 -27.377 1.00 58.91 86 ALA A C 1
ATOM 670 O O . ALA A 1 86 ? 9.043 13.805 -26.653 1.00 58.91 86 ALA A O 1
ATOM 671 N N . ALA A 1 87 ? 9.769 12.208 -28.037 1.00 63.59 87 ALA A N 1
ATOM 672 C CA . ALA A 1 87 ? 8.496 11.481 -28.046 1.00 63.59 87 ALA A CA 1
ATOM 673 C C . ALA A 1 87 ? 8.218 10.732 -26.729 1.00 63.59 87 ALA A C 1
ATOM 675 O O . ALA A 1 87 ? 7.075 10.652 -26.265 1.00 63.59 87 ALA A O 1
ATOM 676 N N . THR A 1 88 ? 9.260 10.192 -26.094 1.00 74.25 88 THR A N 1
ATOM 677 C CA . THR A 1 88 ? 9.126 9.420 -24.851 1.00 74.25 88 THR A CA 1
ATOM 678 C C . THR A 1 88 ? 8.886 10.323 -23.638 1.00 74.25 88 THR A C 1
ATOM 680 O O . THR A 1 88 ? 8.043 9.989 -22.795 1.00 74.25 88 THR A O 1
ATOM 683 N N . GLY A 1 89 ? 9.507 11.507 -23.592 1.00 78.62 89 GLY A N 1
ATOM 684 C CA . GLY A 1 89 ? 9.299 12.490 -22.523 1.00 78.62 89 GLY A CA 1
ATOM 685 C C . GLY A 1 89 ? 7.854 12.998 -22.427 1.00 78.62 89 GLY A C 1
ATOM 686 O O . GLY A 1 89 ? 7.261 13.007 -21.343 1.00 78.62 89 GLY A O 1
ATOM 687 N N . VAL A 1 90 ? 7.230 13.337 -23.560 1.00 83.62 90 VAL A N 1
ATOM 688 C CA . VAL A 1 90 ? 5.846 13.855 -23.592 1.00 83.62 90 VAL A CA 1
ATOM 689 C C . VAL A 1 90 ? 4.834 12.792 -23.140 1.00 83.62 90 VAL A C 1
ATOM 691 O O . VAL A 1 90 ? 3.905 13.073 -22.369 1.00 83.62 90 VAL A O 1
ATOM 694 N N . LYS A 1 91 ? 5.030 11.531 -23.550 1.00 85.31 91 LYS A N 1
ATOM 695 C CA . LYS A 1 91 ? 4.156 10.417 -23.147 1.00 85.31 91 LYS A CA 1
ATOM 696 C C . LYS A 1 91 ? 4.275 10.105 -21.653 1.00 85.31 91 LYS A C 1
ATOM 698 O O . LYS A 1 91 ? 3.274 9.770 -21.019 1.00 85.31 91 LYS A O 1
ATOM 703 N N . LEU A 1 92 ? 5.462 10.252 -21.065 1.00 85.56 92 LEU A N 1
ATOM 704 C CA . LEU A 1 92 ? 5.650 10.084 -19.624 1.00 85.56 92 LEU A CA 1
ATOM 705 C C . LEU A 1 92 ? 5.003 11.228 -18.828 1.00 85.56 92 LEU A C 1
ATOM 707 O O . LEU A 1 92 ? 4.280 10.967 -17.864 1.00 85.56 92 LEU A O 1
ATOM 711 N N . GLN A 1 93 ? 5.179 12.480 -19.261 1.00 84.81 93 GLN A N 1
ATOM 712 C CA . GLN A 1 93 ? 4.569 13.629 -18.584 1.00 84.81 93 GLN A CA 1
ATOM 713 C C . GLN A 1 93 ? 3.038 13.578 -18.583 1.00 84.81 93 GLN A C 1
ATOM 715 O O . GLN A 1 93 ? 2.406 13.888 -17.571 1.00 84.81 93 GLN A O 1
ATOM 720 N N . SER A 1 94 ? 2.419 13.156 -19.689 1.00 89.88 94 SER A N 1
ATOM 721 C CA . SER A 1 94 ? 0.959 12.997 -19.746 1.00 89.88 94 SER A CA 1
ATOM 722 C C . SER A 1 94 ? 0.455 11.912 -18.785 1.00 89.88 94 SER A C 1
ATOM 724 O O . SER A 1 94 ? -0.549 12.125 -18.096 1.00 89.88 94 SER A O 1
ATOM 726 N N . LYS A 1 95 ? 1.177 10.787 -18.661 1.00 92.94 95 LYS A N 1
ATOM 727 C CA . LYS A 1 95 ? 0.875 9.738 -17.674 1.00 92.94 95 LYS A CA 1
ATOM 728 C C . LYS A 1 95 ? 0.999 10.252 -16.238 1.00 92.94 95 LYS A C 1
ATOM 730 O O . LYS A 1 95 ? 0.071 10.050 -15.459 1.00 92.94 95 LYS A O 1
ATOM 735 N N . LEU A 1 96 ? 2.0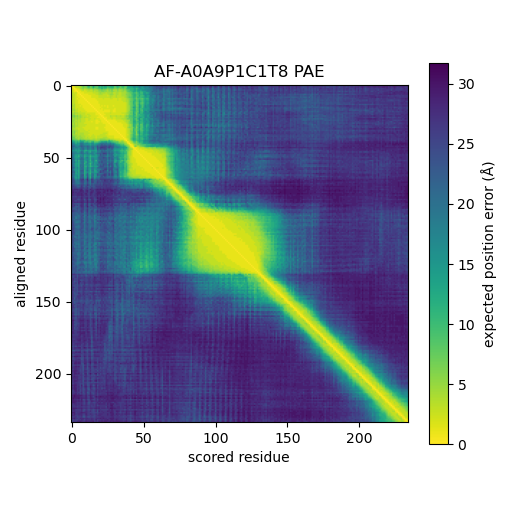73 10.972 -15.907 1.00 89.88 96 LEU A N 1
ATOM 736 C CA . LEU A 1 96 ? 2.263 11.566 -14.576 1.00 89.88 96 LEU A CA 1
ATOM 737 C C . LEU A 1 96 ? 1.155 12.571 -14.233 1.00 89.88 96 LEU A C 1
ATOM 739 O O . LEU A 1 96 ? 0.568 12.499 -13.154 1.00 89.88 96 LEU A O 1
ATOM 743 N N . LYS A 1 97 ? 0.776 13.443 -15.177 1.00 92.75 97 LYS A N 1
ATOM 744 C CA . LYS A 1 97 ? -0.364 14.361 -15.002 1.00 92.75 97 LYS A CA 1
ATOM 745 C C . LYS A 1 97 ? -1.688 13.621 -14.799 1.00 92.75 97 LYS A C 1
ATOM 747 O O . LYS A 1 97 ? -2.543 14.089 -14.049 1.00 92.75 97 LYS A O 1
ATOM 752 N N . LYS A 1 98 ? -1.897 12.480 -15.467 1.00 94.31 98 LYS A N 1
ATOM 753 C CA . LYS A 1 98 ? -3.099 11.652 -15.275 1.00 94.31 98 LYS A CA 1
ATOM 754 C C . LYS A 1 98 ? -3.135 11.045 -13.872 1.00 94.31 98 LYS A C 1
ATOM 756 O O . LYS A 1 98 ? -4.156 11.173 -13.206 1.00 94.31 98 LYS A O 1
ATOM 761 N N . ILE A 1 99 ? -2.022 10.469 -13.418 1.00 92.75 99 ILE A N 1
ATOM 762 C CA . ILE A 1 99 ? -1.894 9.900 -12.068 1.00 92.75 99 ILE A CA 1
ATOM 763 C C . ILE A 1 99 ? -2.130 10.983 -11.006 1.00 92.75 99 ILE A C 1
ATOM 765 O O . ILE A 1 99 ? -2.921 10.779 -10.092 1.00 92.75 99 ILE A O 1
ATOM 769 N N . GLY A 1 100 ? -1.528 12.166 -11.162 1.00 92.69 100 GLY A N 1
ATOM 770 C CA . GLY A 1 100 ? -1.719 13.274 -10.221 1.00 92.69 100 GLY A CA 1
ATOM 771 C C . GLY A 1 100 ? -3.174 13.753 -10.119 1.00 92.69 100 GLY A C 1
ATOM 772 O O . GLY A 1 100 ? -3.639 14.074 -9.027 1.00 92.69 100 GLY A O 1
ATOM 773 N N . ARG A 1 101 ? -3.918 13.768 -11.235 1.00 94.12 101 ARG A N 1
ATOM 774 C CA . ARG A 1 101 ? -5.359 14.085 -11.227 1.00 94.12 101 ARG A CA 1
ATOM 775 C C . ARG A 1 101 ? -6.181 13.016 -10.511 1.00 94.12 101 ARG A C 1
ATOM 777 O O . ARG A 1 101 ? -7.066 13.366 -9.736 1.00 94.12 101 ARG A O 1
ATOM 784 N N . ASP A 1 102 ? -5.874 11.743 -10.746 1.00 94.50 102 ASP A N 1
ATOM 785 C CA . ASP A 1 102 ? -6.587 10.630 -10.115 1.00 94.50 102 ASP A CA 1
ATOM 786 C C . ASP A 1 102 ? -6.377 10.607 -8.594 1.00 94.50 102 ASP A C 1
ATOM 788 O O . ASP A 1 102 ? -7.344 10.565 -7.831 1.00 94.50 102 ASP A O 1
ATOM 792 N N . LEU A 1 103 ? -5.126 10.755 -8.143 1.00 91.94 103 LEU A N 1
ATOM 793 C CA . LEU A 1 103 ? -4.793 10.821 -6.719 1.00 91.94 103 LEU A CA 1
ATOM 794 C C . LEU A 1 103 ? -5.481 11.997 -6.023 1.00 91.94 103 LEU A C 1
ATOM 796 O O . LEU A 1 103 ? -6.072 11.809 -4.964 1.00 91.94 103 LEU A O 1
ATOM 800 N N . ARG A 1 104 ? -5.481 13.185 -6.640 1.00 93.62 104 ARG A N 1
ATOM 801 C CA . ARG A 1 104 ? -6.183 14.357 -6.096 1.00 93.62 104 ARG A CA 1
ATOM 802 C C . ARG A 1 104 ? -7.689 14.111 -5.962 1.00 93.62 104 ARG A C 1
ATOM 804 O O . ARG A 1 104 ? -8.277 14.481 -4.953 1.00 93.62 104 ARG A O 1
ATOM 811 N N . GLY A 1 105 ? -8.305 13.452 -6.945 1.00 94.94 105 GLY A N 1
ATOM 812 C CA . GLY A 1 105 ? -9.726 13.098 -6.888 1.00 94.94 105 GLY A CA 1
ATOM 813 C C . GLY A 1 105 ? -10.047 12.036 -5.832 1.00 94.94 105 GLY A C 1
ATOM 814 O O . GLY A 1 105 ? -11.114 12.062 -5.224 1.00 94.94 105 GLY A O 1
ATOM 815 N N . ARG A 1 106 ? -9.140 11.084 -5.590 1.00 94.81 106 ARG A N 1
ATOM 816 C CA . ARG A 1 106 ? -9.281 10.111 -4.494 1.00 94.81 106 ARG A CA 1
ATOM 817 C C . ARG A 1 106 ? -9.122 10.771 -3.124 1.00 94.81 106 ARG A C 1
ATOM 819 O O . ARG A 1 106 ? -9.943 10.499 -2.257 1.00 94.81 106 ARG A O 1
ATOM 826 N N . LEU A 1 107 ? -8.138 11.657 -2.964 1.00 95.50 107 LEU A N 1
ATOM 827 C CA . LEU A 1 107 ? -7.912 12.398 -1.721 1.00 95.50 107 LEU A CA 1
ATOM 828 C C . LEU A 1 107 ? -9.130 13.256 -1.357 1.00 95.50 107 LEU A C 1
ATOM 830 O O . LEU A 1 107 ? -9.642 13.138 -0.255 1.00 95.50 107 LEU A O 1
ATOM 834 N N . SER A 1 108 ? -9.670 14.003 -2.324 1.00 97.12 108 SER A N 1
ATOM 835 C CA . SER A 1 108 ? -10.860 14.835 -2.111 1.00 97.12 108 SER A CA 1
ATOM 836 C C . SER A 1 108 ? -12.106 14.027 -1.715 1.00 97.12 108 SER A C 1
ATOM 838 O O . SER A 1 108 ? -12.915 14.492 -0.917 1.00 97.12 108 SER A O 1
ATOM 840 N N . ARG A 1 109 ? -12.267 12.798 -2.229 1.00 97.12 109 ARG A N 1
ATOM 841 C CA . ARG A 1 109 ? -13.355 11.901 -1.797 1.00 97.12 109 ARG A CA 1
ATOM 842 C C . ARG A 1 109 ? -13.168 11.424 -0.359 1.00 97.12 109 ARG A C 1
ATOM 844 O O . ARG A 1 109 ? -14.126 11.454 0.400 1.00 97.12 109 ARG A O 1
ATOM 851 N N . ALA A 1 110 ? -11.950 11.033 0.007 1.00 95.50 110 ALA A N 1
ATOM 852 C CA . ALA A 1 110 ? -11.642 10.604 1.368 1.00 95.50 110 ALA A CA 1
ATOM 853 C C . ALA A 1 110 ? -11.816 11.748 2.383 1.00 95.50 110 ALA A C 1
ATOM 855 O O . ALA A 1 110 ? -12.379 11.530 3.449 1.00 95.50 110 ALA A O 1
ATOM 856 N N . GLU A 1 111 ? -11.389 12.968 2.040 1.00 96.50 111 GLU A N 1
ATOM 857 C CA . GLU A 1 111 ? -11.606 14.163 2.870 1.00 96.50 111 GLU A CA 1
ATOM 858 C C . GLU A 1 111 ? -13.098 14.394 3.135 1.00 96.50 111 GLU A C 1
ATOM 860 O O . GLU A 1 111 ? -13.491 14.580 4.285 1.00 96.50 111 GLU A O 1
ATOM 865 N N . LYS A 1 112 ? -13.936 14.280 2.098 1.00 97.94 112 LYS A N 1
ATOM 866 C CA . LYS A 1 112 ? -15.389 14.411 2.236 1.00 97.94 112 LYS A CA 1
ATOM 867 C C . LYS A 1 112 ? -16.007 13.307 3.100 1.00 97.94 112 LYS A C 1
ATOM 869 O O . LYS A 1 112 ? -16.865 13.585 3.926 1.00 97.94 112 LYS A O 1
ATOM 874 N N . GLU A 1 113 ? -15.575 12.058 2.936 1.00 97.62 113 GLU A N 1
ATOM 875 C CA . GLU A 1 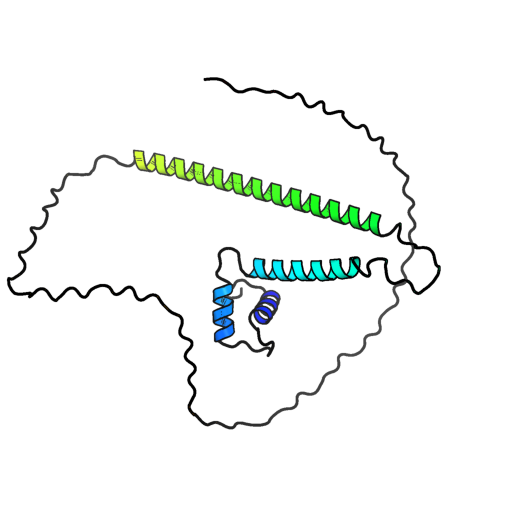113 ? -16.064 10.949 3.767 1.00 97.62 113 GLU A CA 1
ATOM 876 C C . GLU A 1 113 ? -15.704 11.142 5.249 1.00 97.62 113 GLU A C 1
ATOM 878 O O . GLU A 1 113 ? -16.513 10.839 6.125 1.00 97.62 113 GLU A O 1
ATOM 883 N N . ILE A 1 114 ? -14.512 11.674 5.540 1.00 97.44 114 ILE A N 1
ATOM 884 C CA . ILE A 1 114 ? -14.096 12.005 6.909 1.00 97.44 114 ILE A CA 1
ATOM 885 C C . ILE A 1 114 ? -14.973 13.123 7.485 1.00 97.44 114 ILE A C 1
ATOM 887 O O . ILE A 1 114 ? -15.399 13.019 8.636 1.00 97.44 114 ILE A O 1
ATOM 891 N N . GLU A 1 115 ? -15.261 14.161 6.699 1.00 98.19 115 GLU A N 1
ATOM 892 C CA . GLU A 1 115 ? -16.147 15.261 7.097 1.00 98.19 115 GLU A CA 1
ATOM 893 C C . GLU A 1 115 ? -17.569 14.753 7.396 1.00 98.19 115 GLU A C 1
ATOM 895 O O . GLU A 1 115 ? -18.085 14.994 8.489 1.00 98.19 115 GLU A O 1
ATOM 900 N N . ASP A 1 116 ? -18.142 13.923 6.517 1.00 97.94 116 ASP A N 1
ATOM 901 C CA . ASP A 1 116 ? -19.462 13.303 6.710 1.00 97.94 116 ASP A CA 1
ATOM 902 C C . ASP A 1 116 ? -19.516 12.439 7.993 1.00 97.94 116 ASP A C 1
ATOM 904 O O . ASP A 1 116 ? -20.521 12.421 8.716 1.00 97.94 116 ASP A O 1
ATOM 908 N N . VAL A 1 117 ? -18.445 11.697 8.304 1.00 98.25 117 VAL A N 1
ATOM 909 C CA . VAL A 1 117 ? -18.352 10.896 9.539 1.00 98.25 117 VAL A CA 1
ATOM 910 C C . VAL A 1 117 ? -18.245 11.794 10.771 1.00 98.25 117 VAL A C 1
ATOM 912 O O . VAL A 1 117 ? -18.909 11.524 11.778 1.00 98.25 117 VAL A O 1
ATOM 915 N N . ALA A 1 118 ? -17.452 12.864 10.701 1.00 98.12 118 ALA A N 1
ATOM 916 C CA . ALA A 1 118 ? -17.302 13.821 11.791 1.00 98.12 118 ALA A CA 1
ATOM 917 C C . ALA A 1 118 ? -18.634 14.519 12.116 1.00 98.12 118 ALA A C 1
ATOM 919 O O . ALA A 1 118 ? -18.999 14.614 13.292 1.00 98.12 118 ALA A O 1
ATOM 920 N N . GLU A 1 119 ? -19.402 14.920 11.100 1.00 98.56 119 GLU A N 1
ATOM 921 C CA . GLU A 1 119 ? -20.740 15.495 11.280 1.00 98.56 119 GLU A CA 1
ATOM 922 C C . GLU A 1 119 ? -21.703 14.513 11.960 1.00 98.56 119 GLU A C 1
ATOM 924 O O . GLU A 1 119 ? -22.388 14.872 12.923 1.00 98.56 119 GLU A O 1
ATOM 929 N N . ARG A 1 120 ? -21.721 13.242 11.533 1.00 98.38 120 ARG A N 1
ATOM 930 C CA . ARG A 1 120 ? -22.555 12.207 12.173 1.00 98.38 120 ARG A CA 1
ATOM 931 C C . ARG A 1 120 ? -22.169 11.976 13.630 1.00 98.38 120 ARG A C 1
ATOM 933 O O . ARG A 1 120 ? -23.049 11.866 14.483 1.00 98.38 120 ARG A O 1
ATOM 940 N N . MET A 1 121 ? -20.872 11.918 13.930 1.00 98.06 121 MET A N 1
ATOM 941 C CA . MET A 1 121 ? -20.390 11.782 15.306 1.00 98.06 121 MET A CA 1
ATOM 942 C C . MET A 1 121 ? -20.786 12.982 16.166 1.00 98.06 121 MET A C 1
ATOM 944 O O . MET A 1 121 ? -21.216 12.796 17.305 1.00 98.06 121 MET A O 1
ATOM 948 N N . TYR A 1 122 ? -20.683 14.197 15.626 1.00 97.56 122 TYR A N 1
ATOM 949 C CA . TYR A 1 122 ? -21.112 15.411 16.315 1.00 97.56 122 TYR A CA 1
ATOM 950 C C . TYR A 1 122 ? -22.615 15.385 16.634 1.00 97.56 122 TYR A C 1
ATOM 952 O O . TYR A 1 122 ? -23.011 15.690 17.762 1.00 97.56 122 TYR A O 1
ATOM 960 N N . MET A 1 123 ? -23.450 14.952 15.684 1.00 98.00 123 MET A N 1
ATOM 961 C CA . MET A 1 123 ? -24.895 14.814 15.895 1.00 98.00 123 MET A CA 1
ATOM 962 C C . MET A 1 123 ? -25.231 13.774 16.973 1.00 98.00 123 MET A C 1
ATOM 964 O O . MET A 1 123 ? -26.004 14.076 17.882 1.00 98.00 123 MET A O 1
ATOM 968 N N . LEU A 1 124 ? -24.590 12.601 16.950 1.00 97.06 124 LEU A N 1
ATOM 969 C CA . LEU A 1 124 ? -24.771 11.573 17.985 1.00 97.06 124 LEU A CA 1
ATOM 970 C C . LEU A 1 124 ? -24.325 12.058 19.370 1.00 97.06 124 LEU A C 1
ATOM 972 O O . LEU A 1 124 ? -25.009 11.825 20.365 1.00 97.06 124 LEU A O 1
ATOM 976 N N . ALA A 1 125 ? -23.197 12.767 19.453 1.00 95.81 125 ALA A N 1
ATOM 977 C CA . ALA A 1 125 ? -22.723 13.334 20.712 1.00 95.81 125 ALA A CA 1
ATOM 978 C C . ALA A 1 125 ? -23.725 14.351 21.282 1.00 95.81 125 ALA A C 1
ATOM 980 O O . ALA A 1 125 ? -24.001 14.346 22.483 1.00 95.81 125 ALA A O 1
ATOM 981 N N . LYS A 1 126 ? -24.312 15.187 20.417 1.00 96.25 126 LYS A N 1
ATOM 982 C CA . LYS A 1 126 ? -25.354 16.146 20.796 1.00 96.25 126 LYS A CA 1
ATOM 983 C C . LYS A 1 126 ? -26.607 15.444 21.330 1.00 96.25 126 LYS A C 1
ATOM 985 O O . LYS A 1 126 ? -27.140 15.868 22.355 1.00 96.25 126 LYS A O 1
ATOM 990 N N . GLU A 1 127 ? -27.041 14.357 20.695 1.00 95.56 127 GLU A N 1
ATOM 991 C CA . GLU A 1 127 ? -28.170 13.542 21.166 1.00 95.56 127 GLU A CA 1
ATOM 992 C C . GLU A 1 127 ? -27.881 12.894 22.530 1.00 95.56 127 GLU A C 1
ATOM 994 O O . GLU A 1 127 ? -28.706 12.996 23.441 1.00 95.56 127 GLU A O 1
ATOM 999 N N . CYS A 1 128 ? -26.686 12.328 22.734 1.00 91.56 128 CYS A N 1
ATOM 1000 C CA . CYS A 1 128 ? -26.283 11.739 24.017 1.00 91.56 128 CYS A CA 1
ATOM 1001 C C . CYS A 1 128 ? -26.334 12.739 25.184 1.00 91.56 128 CYS A C 1
ATOM 1003 O O . CYS A 1 128 ? -26.736 12.371 26.286 1.00 91.56 128 CYS A O 1
ATOM 1005 N N . VAL A 1 129 ? -25.973 14.007 24.953 1.00 93.69 129 VAL A N 1
ATOM 1006 C CA . VAL A 1 129 ? -26.074 15.059 25.981 1.00 93.69 129 VAL A CA 1
ATOM 1007 C C . VAL A 1 129 ? -27.536 15.338 26.343 1.00 93.69 129 VAL A C 1
ATOM 1009 O O . VAL A 1 129 ? -27.856 15.518 27.518 1.00 93.69 129 VAL A O 1
ATOM 1012 N N . THR A 1 130 ? -28.443 15.332 25.361 1.00 89.00 130 THR A N 1
ATOM 1013 C CA . THR A 1 130 ? -29.882 15.534 25.618 1.00 89.00 130 THR A CA 1
ATOM 1014 C C . THR A 1 130 ? -30.546 14.333 26.293 1.00 89.00 130 THR A C 1
ATOM 1016 O O . THR A 1 130 ? -31.478 14.508 27.076 1.00 89.00 130 THR A O 1
ATOM 1019 N N . LEU A 1 131 ? -30.030 13.124 26.054 1.00 84.56 131 LEU A N 1
ATOM 1020 C CA . LEU A 1 131 ? -30.498 11.871 26.650 1.00 84.56 131 LEU A CA 1
ATOM 1021 C C . LEU A 1 131 ? -29.868 11.570 28.018 1.00 84.56 131 LEU A C 1
ATOM 1023 O O . LEU A 1 131 ? -29.930 10.431 28.475 1.00 84.56 131 LEU A O 1
ATOM 1027 N N . SER A 1 132 ? -29.346 12.577 28.725 1.00 71.31 132 SER A N 1
ATOM 1028 C CA . SER A 1 132 ? -29.003 12.472 30.149 1.00 71.31 132 SER A CA 1
ATOM 1029 C C . SER A 1 132 ? -30.115 13.040 31.061 1.00 71.31 132 SER A C 1
ATOM 1031 O O . SER A 1 132 ? -29.886 14.042 31.749 1.00 71.31 132 SER A O 1
ATOM 1033 N N . PRO A 1 133 ? -31.332 12.451 31.130 1.00 59.91 133 PRO A N 1
ATOM 1034 C CA . PRO A 1 133 ? -32.339 12.859 32.094 1.00 59.91 133 PRO A CA 1
ATOM 1035 C C . PRO A 1 133 ? -32.031 12.253 33.475 1.00 59.91 133 PRO A C 1
ATOM 1037 O O . PRO A 1 133 ? -32.235 11.070 33.734 1.00 59.91 133 PRO A O 1
ATOM 1040 N N . GLN A 1 134 ? -31.520 13.104 34.363 1.00 60.16 134 GLN A N 1
ATOM 1041 C CA . GLN A 1 134 ? -31.931 13.266 35.770 1.00 60.16 134 GLN A CA 1
ATOM 1042 C C . GLN A 1 134 ? -32.257 12.035 36.651 1.00 60.16 134 GLN A C 1
ATOM 1044 O O . GLN A 1 134 ? -33.044 12.150 37.586 1.00 60.16 134 GLN A O 1
ATOM 1049 N N . SER A 1 135 ? -31.641 10.874 36.448 1.00 57.91 135 SER A N 1
ATOM 1050 C CA . SER A 1 135 ? -31.879 9.696 37.300 1.00 57.91 135 SER A CA 1
ATOM 1051 C C . SER A 1 135 ? -30.638 9.220 38.047 1.00 57.91 135 SER A C 1
ATOM 1053 O O . SER A 1 135 ? -30.521 8.051 38.396 1.00 57.91 135 SER A O 1
ATOM 1055 N N . THR A 1 136 ? -29.750 10.135 38.439 1.00 57.72 136 THR A N 1
ATOM 1056 C CA . THR A 1 136 ? -28.971 9.926 39.667 1.00 57.72 136 THR A CA 1
ATOM 1057 C C . THR A 1 136 ? -29.891 10.184 40.856 1.00 57.72 136 THR A C 1
ATOM 1059 O O . THR A 1 136 ? -29.798 11.188 41.561 1.00 57.72 136 THR A O 1
ATOM 1062 N N . SER A 1 137 ? -30.816 9.243 41.066 1.00 60.50 137 SER A N 1
ATOM 1063 C CA . SER A 1 137 ? -31.296 8.944 42.407 1.00 60.50 137 SER A CA 1
ATOM 1064 C C . SER A 1 137 ? -30.039 8.739 43.243 1.00 60.50 137 SER A C 1
ATOM 1066 O O . SER A 1 137 ? -29.254 7.825 42.987 1.00 60.50 137 SER A O 1
ATOM 1068 N N . GLN A 1 138 ? -29.780 9.695 44.132 1.00 57.22 138 GLN A N 1
ATOM 1069 C CA . GLN A 1 138 ? -28.694 9.647 45.090 1.00 57.22 138 GLN A CA 1
ATOM 1070 C C . GLN A 1 138 ? -28.920 8.418 45.967 1.00 57.22 138 GLN A C 1
ATOM 1072 O O . GLN A 1 138 ? -29.569 8.500 47.004 1.00 57.22 138 GLN A O 1
ATOM 1077 N N . VAL A 1 139 ? -28.416 7.261 45.548 1.00 65.25 139 VAL A N 1
ATOM 1078 C CA . VAL A 1 139 ? -28.137 6.190 46.491 1.00 65.25 139 VAL A CA 1
ATOM 1079 C C . VAL A 1 139 ? -26.866 6.647 47.197 1.00 65.25 139 VAL A C 1
ATOM 1081 O O . VAL A 1 139 ? -25.845 6.816 46.523 1.00 65.25 139 VAL A O 1
ATOM 1084 N N . PRO A 1 140 ? -26.906 6.930 48.511 1.00 65.38 140 PRO A N 1
ATOM 1085 C CA . PRO A 1 140 ? -25.703 7.215 49.267 1.00 65.38 140 PRO A CA 1
ATOM 1086 C C . PRO A 1 140 ? -24.795 6.008 49.077 1.00 65.38 140 PRO A C 1
ATOM 1088 O O . PRO A 1 140 ? -25.111 4.908 49.527 1.00 65.38 140 PRO A O 1
ATOM 1091 N N . VAL A 1 141 ? -23.702 6.188 48.339 1.00 67.00 141 VAL A N 1
ATOM 1092 C CA . VAL A 1 141 ? -22.636 5.197 48.293 1.00 67.00 141 VAL A CA 1
ATOM 1093 C C . VAL A 1 141 ? -22.062 5.199 49.698 1.00 67.00 141 VAL A C 1
ATOM 1095 O O . VAL A 1 141 ? -21.255 6.054 50.059 1.00 67.00 141 VAL A O 1
ATOM 1098 N N . GLU A 1 142 ? -22.576 4.293 50.524 1.00 65.25 142 GLU A N 1
ATOM 1099 C CA . GLU A 1 142 ? -22.016 3.956 51.816 1.00 65.25 142 GLU A CA 1
ATOM 1100 C C . GLU A 1 142 ? -20.599 3.466 51.537 1.00 65.25 142 GLU A C 1
ATOM 1102 O O . GLU A 1 142 ? -20.381 2.331 51.119 1.00 65.25 142 GLU A O 1
ATOM 1107 N N . VAL A 1 143 ? -19.639 4.386 51.654 1.00 72.75 143 VAL A N 1
ATOM 1108 C CA . VAL A 1 143 ? -18.214 4.103 51.531 1.00 72.75 143 VAL A CA 1
ATOM 1109 C C . VAL A 1 143 ? -17.924 2.995 52.539 1.00 72.75 143 VAL A C 1
ATOM 1111 O O . VAL A 1 143 ? -18.017 3.253 53.745 1.00 72.75 143 VAL A O 1
ATOM 1114 N N . PRO A 1 144 ? -17.608 1.762 52.099 1.00 67.38 144 PRO A N 1
ATOM 1115 C CA . PRO A 1 144 ? -17.312 0.700 53.036 1.00 67.38 144 PRO A CA 1
ATOM 1116 C C . PRO A 1 144 ? -16.085 1.143 53.827 1.00 67.38 144 PRO A C 1
ATOM 1118 O O . PRO A 1 144 ? -15.012 1.361 53.256 1.00 67.38 144 PRO A O 1
ATOM 1121 N N . ARG A 1 145 ? -16.267 1.339 55.142 1.00 68.56 145 ARG A N 1
ATOM 1122 C CA . ARG A 1 145 ? -15.173 1.693 56.050 1.00 68.56 145 ARG A CA 1
ATOM 1123 C C . ARG A 1 145 ? -14.014 0.729 55.796 1.00 68.56 145 ARG A C 1
ATOM 1125 O O . ARG A 1 145 ? -14.247 -0.485 55.787 1.00 68.56 145 ARG A O 1
ATOM 1132 N N . PRO A 1 146 ? -12.786 1.235 55.600 1.00 65.38 146 PRO A N 1
ATOM 1133 C CA . PRO A 1 146 ? -11.622 0.381 55.465 1.00 65.38 146 PRO A CA 1
ATOM 1134 C C . PRO A 1 146 ? -11.534 -0.484 56.721 1.00 65.38 146 PRO A C 1
ATOM 1136 O O . PRO A 1 146 ? -11.383 0.026 57.829 1.00 65.38 146 PRO A O 1
ATOM 1139 N N . LYS A 1 147 ? -11.703 -1.798 56.545 1.00 69.81 147 LYS A N 1
ATOM 1140 C CA . LYS A 1 147 ? -11.472 -2.775 57.606 1.00 69.81 147 LYS A CA 1
ATOM 1141 C C . LYS A 1 147 ? -10.030 -2.586 58.063 1.00 69.81 147 LYS A C 1
ATOM 1143 O O . LYS A 1 147 ? -9.113 -2.707 57.250 1.00 69.81 147 LYS A O 1
ATOM 1148 N N . GLU A 1 148 ? -9.858 -2.230 59.332 1.00 63.47 148 GLU A N 1
ATOM 1149 C CA . GLU A 1 148 ? -8.548 -2.099 59.956 1.00 63.47 148 GLU A CA 1
ATOM 1150 C C . GLU A 1 148 ? -7.752 -3.382 59.713 1.00 63.47 148 GLU A C 1
ATOM 1152 O O . GLU A 1 148 ? -8.204 -4.490 60.015 1.00 63.47 148 GLU A O 1
ATOM 1157 N N . LEU A 1 149 ? -6.584 -3.232 59.086 1.00 67.00 149 LEU A N 1
ATOM 1158 C CA . LEU A 1 149 ? -5.673 -4.344 58.876 1.00 67.00 149 LEU A CA 1
ATOM 1159 C C . LEU A 1 149 ? -5.172 -4.853 60.236 1.00 67.00 149 LEU A C 1
ATOM 1161 O O . LEU A 1 149 ? -4.807 -4.043 61.091 1.00 67.00 149 LEU A O 1
ATOM 1165 N N . PRO A 1 150 ? -5.084 -6.181 60.424 1.00 70.69 150 PRO A N 1
ATOM 1166 C CA . PRO A 1 150 ? -4.563 -6.763 61.649 1.00 70.69 150 PRO A CA 1
ATOM 1167 C C . PRO A 1 150 ? -3.116 -6.300 61.913 1.00 70.69 150 PRO A C 1
ATOM 1169 O O . PRO A 1 150 ? -2.293 -6.271 60.987 1.00 70.69 150 PRO A O 1
ATOM 1172 N N . PRO A 1 151 ? -2.769 -5.961 63.168 1.00 63.06 151 PRO A N 1
ATOM 1173 C CA . PRO A 1 151 ? -1.416 -5.570 63.540 1.00 63.06 151 PRO A CA 1
ATOM 1174 C C . PRO A 1 151 ? -0.495 -6.791 63.434 1.00 63.06 151 PRO A C 1
ATOM 1176 O O . PRO A 1 151 ? -0.586 -7.722 64.227 1.00 63.06 151 PRO A O 1
ATOM 1179 N N . GLY A 1 152 ? 0.397 -6.820 62.440 1.00 66.00 152 GLY A N 1
ATOM 1180 C CA . GLY A 1 152 ? 1.368 -7.917 62.344 1.00 66.00 152 GLY A CA 1
ATOM 1181 C C . GLY A 1 152 ? 2.201 -8.015 61.070 1.00 66.00 152 GLY A C 1
ATOM 1182 O O . GLY A 1 152 ? 3.226 -8.699 61.076 1.00 66.00 152 GLY A O 1
ATOM 1183 N N . ILE A 1 153 ? 1.841 -7.324 59.986 1.00 57.09 153 ILE A N 1
ATOM 1184 C CA . ILE A 1 153 ? 2.627 -7.395 58.747 1.00 57.09 153 ILE A CA 1
ATOM 1185 C C . ILE A 1 153 ? 3.812 -6.431 58.850 1.00 57.09 153 ILE A C 1
ATOM 1187 O O . ILE A 1 153 ? 3.716 -5.234 58.574 1.00 57.09 153 ILE A O 1
ATOM 1191 N N . LYS A 1 154 ? 4.953 -6.974 59.284 1.00 66.06 154 LYS A N 1
ATOM 1192 C CA . LYS A 1 154 ? 6.262 -6.316 59.231 1.00 66.06 154 LYS A CA 1
ATOM 1193 C C . LYS A 1 154 ? 6.500 -5.838 57.796 1.00 66.06 154 LYS A C 1
ATOM 1195 O O . LYS A 1 154 ? 6.536 -6.648 56.873 1.00 66.06 154 LYS A O 1
ATOM 1200 N N . LYS A 1 155 ? 6.644 -4.520 57.613 1.00 59.69 155 LYS A N 1
ATOM 1201 C CA . LYS A 1 155 ? 7.015 -3.901 56.333 1.00 59.69 155 LYS A CA 1
ATOM 1202 C C . LYS A 1 155 ? 8.275 -4.584 55.802 1.00 59.69 155 LYS A C 1
ATOM 1204 O O . LYS A 1 155 ? 9.338 -4.478 56.411 1.00 59.69 155 LYS A O 1
ATOM 1209 N N . ALA A 1 156 ? 8.146 -5.287 54.681 1.00 65.38 156 ALA A N 1
ATOM 1210 C CA . ALA A 1 156 ? 9.297 -5.795 53.954 1.00 65.38 156 ALA A CA 1
ATOM 1211 C C . ALA A 1 156 ? 10.137 -4.604 53.446 1.00 65.38 156 ALA A C 1
ATOM 1213 O O . ALA A 1 156 ? 9.559 -3.584 53.051 1.00 65.38 156 ALA A O 1
ATOM 1214 N N . PRO A 1 157 ? 11.479 -4.695 53.448 1.00 66.94 157 PRO A N 1
ATOM 1215 C CA . PRO A 1 157 ? 12.336 -3.617 52.978 1.00 66.94 157 PRO A CA 1
ATOM 1216 C C . PRO A 1 157 ? 12.063 -3.344 51.499 1.00 66.94 157 PRO A C 1
ATOM 1218 O O . PRO A 1 157 ? 12.196 -4.233 50.655 1.00 66.94 157 PRO A O 1
ATOM 1221 N N . LEU A 1 158 ? 11.689 -2.104 51.189 1.00 61.44 158 LEU A N 1
ATOM 1222 C CA . LEU A 1 158 ? 11.611 -1.594 49.827 1.00 61.44 158 LEU A CA 1
ATOM 1223 C C . LEU A 1 158 ? 12.986 -1.761 49.170 1.00 61.44 158 LEU A C 1
ATOM 1225 O O . LEU A 1 158 ? 13.932 -1.042 49.490 1.00 61.44 158 LEU A O 1
ATOM 1229 N N . ARG A 1 159 ? 13.103 -2.731 48.258 1.00 60.88 159 ARG A N 1
ATOM 1230 C CA . ARG A 1 159 ? 14.278 -2.847 47.394 1.00 60.88 159 ARG A CA 1
ATOM 1231 C C . ARG A 1 159 ? 14.342 -1.610 46.487 1.00 60.88 159 ARG A C 1
ATOM 1233 O O . ARG A 1 159 ? 13.339 -1.292 45.843 1.00 60.88 159 ARG A O 1
ATOM 1240 N N . PRO A 1 160 ? 15.496 -0.930 46.395 1.00 60.59 160 PRO A N 1
ATOM 1241 C CA . PRO A 1 160 ? 15.679 0.157 45.448 1.00 60.59 160 PRO A CA 1
ATOM 1242 C C . PRO A 1 160 ? 15.528 -0.384 44.024 1.00 60.59 160 PRO A C 1
ATOM 1244 O O . PRO A 1 160 ? 16.127 -1.401 43.664 1.00 60.59 160 PRO A O 1
ATOM 1247 N N . LYS A 1 161 ? 14.710 0.298 43.217 1.00 55.56 161 LYS A N 1
ATOM 1248 C CA . LYS A 1 161 ? 14.613 0.064 41.775 1.00 55.56 161 LYS A CA 1
ATOM 1249 C C . LYS A 1 161 ? 15.978 0.368 41.160 1.00 55.56 161 LYS A C 1
ATOM 1251 O O . LYS A 1 161 ? 16.311 1.525 40.926 1.00 55.56 161 LYS A O 1
ATOM 1256 N N . GLN A 1 162 ? 16.776 -0.670 40.930 1.00 50.16 162 GLN A N 1
ATOM 1257 C CA . GLN A 1 162 ? 17.943 -0.567 40.069 1.00 50.16 162 GLN A CA 1
ATOM 1258 C C . GLN A 1 162 ? 17.447 -0.419 38.632 1.00 50.16 162 GLN A C 1
ATOM 1260 O O . GLN A 1 162 ? 16.813 -1.317 38.080 1.00 50.16 162 GLN A O 1
ATOM 1265 N N . SER A 1 163 ? 17.715 0.745 38.051 1.00 57.78 163 SER A N 1
ATOM 1266 C CA . SER A 1 163 ? 17.608 1.014 36.625 1.00 57.78 163 SER A CA 1
ATOM 1267 C C . SER A 1 163 ? 18.611 0.134 35.875 1.00 57.78 163 SER A C 1
ATOM 1269 O O . SER A 1 163 ? 19.770 0.493 35.672 1.00 57.78 163 SER A O 1
ATOM 1271 N N . SER A 1 164 ? 18.186 -1.059 35.463 1.00 49.25 164 SER A N 1
ATOM 1272 C CA . SER A 1 164 ? 18.965 -1.872 34.535 1.00 49.25 164 SER A CA 1
ATOM 1273 C C . SER A 1 164 ? 18.843 -1.268 33.138 1.00 49.25 164 SER A C 1
ATOM 1275 O O . SER A 1 164 ? 17.912 -1.567 32.390 1.00 49.25 164 SER A O 1
ATOM 1277 N N . GLY A 1 165 ? 19.797 -0.402 32.798 1.00 51.94 165 GLY A N 1
ATOM 1278 C CA . GLY A 1 165 ? 20.111 -0.081 31.414 1.00 51.94 165 GLY A CA 1
ATOM 1279 C C . GLY A 1 165 ? 20.478 -1.372 30.686 1.00 51.94 165 GLY A C 1
ATOM 1280 O O . GLY A 1 165 ? 21.472 -2.021 31.019 1.00 51.94 165 GLY A O 1
ATOM 1281 N N . ALA A 1 166 ? 19.645 -1.760 29.724 1.00 50.34 166 ALA A N 1
ATOM 1282 C CA . ALA A 1 166 ? 19.857 -2.918 28.875 1.00 50.34 166 ALA A CA 1
ATOM 1283 C C . ALA A 1 166 ? 21.067 -2.663 27.965 1.00 50.34 166 ALA A C 1
ATOM 1285 O O . ALA A 1 166 ? 20.964 -2.051 26.906 1.00 50.34 166 ALA A O 1
ATOM 1286 N N . LYS A 1 167 ? 22.245 -3.113 28.401 1.00 55.44 167 LYS A N 1
ATOM 1287 C CA . LYS A 1 167 ? 23.396 -3.296 27.519 1.00 55.44 167 LYS A CA 1
ATOM 1288 C C . LYS A 1 167 ? 23.233 -4.646 26.829 1.00 55.44 167 LYS A C 1
ATOM 1290 O O . LYS A 1 167 ? 23.357 -5.685 27.476 1.00 55.44 167 LYS A O 1
ATOM 1295 N N . ASN A 1 168 ? 22.962 -4.603 25.526 1.00 46.78 168 ASN A N 1
ATOM 1296 C CA . ASN A 1 168 ? 23.057 -5.743 24.620 1.00 46.78 168 ASN A CA 1
ATOM 1297 C C . ASN A 1 168 ? 24.448 -6.370 24.752 1.00 46.78 168 ASN A C 1
ATOM 1299 O O . ASN A 1 168 ? 25.448 -5.805 24.309 1.00 46.78 168 ASN A O 1
ATOM 1303 N N . ARG A 1 169 ? 24.512 -7.533 25.401 1.00 51.75 169 ARG A N 1
ATOM 1304 C CA . ARG A 1 169 ? 25.719 -8.347 25.508 1.00 51.75 169 ARG A CA 1
ATOM 1305 C C . ARG A 1 169 ? 25.510 -9.592 24.667 1.00 51.75 169 ARG A C 1
ATOM 1307 O O . ARG A 1 169 ? 24.904 -10.560 25.116 1.00 51.75 169 ARG A O 1
ATOM 1314 N N . VAL A 1 170 ? 26.034 -9.523 23.448 1.00 54.34 170 VAL A N 1
ATOM 1315 C CA . VAL A 1 170 ? 26.267 -10.660 22.558 1.00 54.34 170 VAL A CA 1
ATOM 1316 C C . VAL A 1 170 ? 26.992 -11.738 23.363 1.00 54.34 170 VAL A C 1
ATOM 1318 O O . VAL A 1 170 ? 28.080 -11.505 23.895 1.00 54.34 170 VAL A O 1
ATOM 1321 N N . ARG A 1 171 ? 26.353 -12.896 23.532 1.00 47.53 171 ARG A N 1
ATOM 1322 C CA . ARG A 1 171 ? 26.952 -14.056 24.188 1.00 47.53 171 ARG A CA 1
ATOM 1323 C C . ARG A 1 171 ? 26.899 -15.226 23.223 1.00 47.53 171 ARG A C 1
ATOM 1325 O O . ARG A 1 171 ? 25.924 -15.962 23.175 1.00 47.53 171 ARG A O 1
ATOM 1332 N N . SER A 1 172 ? 27.991 -15.384 22.493 1.00 58.72 172 SER A N 1
ATOM 1333 C CA . SER A 1 172 ? 28.363 -16.623 21.828 1.00 58.72 172 SER A CA 1
ATOM 1334 C C . SER A 1 172 ? 28.455 -17.749 22.864 1.00 58.72 172 SER A C 1
ATOM 1336 O O . SER A 1 172 ? 29.191 -17.620 23.845 1.00 58.72 172 SER A O 1
ATOM 1338 N N . LYS A 1 173 ? 27.712 -18.834 22.642 1.00 48.31 173 LYS A N 1
ATOM 1339 C CA . LYS A 1 173 ? 27.951 -20.205 23.131 1.00 48.31 173 LYS A CA 1
ATOM 1340 C C . LYS A 1 173 ? 27.216 -21.119 22.143 1.00 48.31 173 LYS A C 1
ATOM 1342 O O . LYS A 1 173 ? 26.022 -20.945 21.970 1.00 48.31 173 LYS A O 1
ATOM 1347 N N . ALA A 1 174 ? 27.879 -21.914 21.309 1.00 47.66 174 ALA A N 1
ATOM 1348 C CA . ALA A 1 174 ? 28.748 -23.051 21.616 1.00 47.66 174 ALA A CA 1
ATOM 1349 C C . ALA A 1 174 ? 28.028 -24.170 22.392 1.00 47.66 174 ALA A C 1
ATOM 1351 O O . ALA A 1 174 ? 27.773 -24.036 23.590 1.00 47.66 174 ALA A O 1
ATOM 1352 N N . SER A 1 175 ? 27.852 -25.274 21.652 1.00 46.44 175 SER A N 1
ATOM 1353 C CA . SER A 1 175 ? 27.836 -26.679 22.078 1.00 46.44 175 SER A CA 1
ATOM 1354 C C . SER A 1 175 ? 26.482 -27.319 22.404 1.00 46.44 175 SER A C 1
ATOM 1356 O O . SER A 1 175 ? 25.856 -26.972 23.397 1.00 46.44 175 SER A O 1
ATOM 1358 N N . LEU A 1 176 ? 26.117 -28.340 21.612 1.00 42.31 176 LEU A N 1
ATOM 1359 C CA . LEU A 1 176 ? 26.083 -29.773 21.982 1.00 42.31 176 LEU A CA 1
ATOM 1360 C C . LEU A 1 176 ? 24.926 -30.539 21.299 1.00 42.31 176 LEU A C 1
ATOM 1362 O O . LEU A 1 176 ? 23.771 -30.354 21.646 1.00 42.31 176 LEU A O 1
ATOM 1366 N N . ILE A 1 177 ? 25.318 -31.440 20.387 1.00 48.78 177 ILE A N 1
ATOM 1367 C CA . ILE A 1 177 ? 24.880 -32.842 20.219 1.00 48.78 177 ILE A CA 1
ATOM 1368 C C . ILE A 1 177 ? 23.367 -33.143 20.218 1.00 48.78 177 ILE A C 1
ATOM 1370 O O . ILE A 1 177 ? 22.740 -33.185 21.270 1.00 48.78 177 ILE A O 1
ATOM 1374 N N . SER A 1 178 ? 22.861 -33.615 19.073 1.00 40.16 178 SER A N 1
ATOM 1375 C CA . SER A 1 178 ? 22.062 -34.852 19.031 1.00 40.16 178 SER A CA 1
ATOM 1376 C C . SER A 1 178 ? 22.113 -35.492 17.643 1.00 40.16 178 SER A C 1
ATOM 1378 O O . SER A 1 178 ? 21.878 -34.830 16.636 1.00 40.16 178 SER A O 1
ATOM 1380 N N . GLU A 1 179 ? 22.442 -36.778 17.620 1.00 51.16 179 GLU A N 1
ATOM 1381 C CA . GLU A 1 179 ? 22.545 -37.632 16.442 1.00 51.16 179 GLU A CA 1
ATOM 1382 C C . GLU A 1 179 ? 21.176 -38.087 15.898 1.00 51.16 179 GLU A C 1
ATOM 1384 O O . GLU A 1 179 ? 20.270 -38.366 16.679 1.00 51.16 179 GLU A O 1
ATOM 1389 N N . GLY A 1 180 ? 21.104 -38.275 14.570 1.00 42.78 180 GLY A N 1
ATOM 1390 C CA . GLY A 1 180 ? 20.194 -39.190 13.851 1.00 42.78 180 GLY A CA 1
ATOM 1391 C C . GLY A 1 180 ? 18.742 -38.724 13.611 1.00 42.78 180 GLY A C 1
ATOM 1392 O O . GLY A 1 180 ? 18.242 -37.903 14.372 1.00 42.78 180 GLY A O 1
ATOM 1393 N N . PRO A 1 181 ? 18.024 -39.254 12.586 1.00 51.91 181 PRO A N 1
ATOM 1394 C CA . PRO A 1 181 ? 18.288 -40.507 11.878 1.00 51.91 181 PRO A CA 1
ATOM 1395 C C . PRO A 1 181 ? 18.525 -40.382 10.360 1.00 51.91 181 PRO A C 1
ATOM 1397 O O . PRO A 1 181 ? 18.062 -39.481 9.669 1.00 51.91 181 PRO A O 1
ATOM 1400 N N . THR A 1 182 ? 19.232 -41.388 9.861 1.00 56.88 182 THR A N 1
ATOM 1401 C CA . THR A 1 182 ? 19.495 -41.718 8.461 1.00 56.88 182 THR A CA 1
ATOM 1402 C C . THR A 1 182 ? 18.249 -42.314 7.789 1.00 56.88 182 THR A C 1
ATOM 1404 O O . THR A 1 182 ? 17.742 -43.335 8.242 1.00 56.88 182 THR A O 1
ATOM 1407 N N . VAL A 1 183 ? 17.796 -41.708 6.691 1.00 52.91 183 VAL A N 1
ATOM 1408 C CA . VAL A 1 183 ? 16.857 -42.221 5.665 1.00 52.91 183 VAL A CA 1
ATOM 1409 C C . VAL A 1 183 ? 17.015 -41.259 4.480 1.00 52.91 183 VAL A C 1
ATOM 1411 O O . VAL A 1 183 ? 16.952 -40.061 4.699 1.00 52.91 183 VAL A O 1
ATOM 1414 N N . GLY A 1 184 ? 17.263 -41.583 3.217 1.00 45.66 184 GLY A N 1
ATOM 1415 C CA . GLY A 1 184 ? 17.479 -42.770 2.390 1.00 45.66 184 GLY A CA 1
ATOM 1416 C C . GLY A 1 184 ? 17.527 -42.222 0.935 1.00 45.66 184 GLY A C 1
ATOM 1417 O O . GLY A 1 184 ? 16.906 -41.189 0.688 1.00 45.66 184 GLY A O 1
ATOM 1418 N N . PRO A 1 185 ? 18.273 -42.801 -0.025 1.00 63.28 185 PRO A N 1
ATOM 1419 C CA . PRO A 1 185 ? 18.499 -42.171 -1.333 1.00 63.28 185 PRO A CA 1
ATOM 1420 C C . PRO A 1 185 ? 17.554 -42.713 -2.418 1.00 63.28 185 PRO A C 1
ATOM 1422 O O . PRO A 1 185 ? 17.812 -43.789 -2.942 1.00 63.28 185 PRO A O 1
ATOM 1425 N N . LEU A 1 186 ? 16.494 -41.980 -2.773 1.00 41.53 186 LEU A N 1
ATOM 1426 C CA . LEU A 1 186 ? 15.572 -42.227 -3.905 1.00 41.53 186 LEU A CA 1
ATOM 1427 C C . LEU A 1 186 ? 14.880 -40.874 -4.200 1.00 41.53 186 LEU A C 1
ATOM 1429 O O . LEU A 1 186 ? 14.502 -40.200 -3.254 1.00 41.53 186 LEU A O 1
ATOM 1433 N N . GLU A 1 187 ? 14.699 -40.334 -5.402 1.00 40.53 187 GLU A N 1
ATOM 1434 C CA . GLU A 1 187 ? 14.594 -40.885 -6.749 1.00 40.53 187 GLU A CA 1
ATOM 1435 C C . GLU A 1 187 ? 14.892 -39.757 -7.760 1.00 40.53 187 GLU A C 1
ATOM 1437 O O . GLU A 1 187 ? 14.505 -38.602 -7.579 1.00 40.53 187 GLU A O 1
ATOM 1442 N N . SER A 1 188 ? 15.577 -40.102 -8.844 1.00 49.75 188 SER A N 1
ATOM 1443 C CA . SER A 1 188 ? 15.802 -39.261 -10.018 1.00 49.75 188 SER A CA 1
ATOM 1444 C C . SER A 1 188 ? 14.500 -39.038 -10.795 1.00 49.75 188 SER A C 1
ATOM 1446 O O . SER A 1 188 ? 13.971 -39.983 -11.382 1.00 49.75 188 SER A O 1
ATOM 1448 N N . VAL A 1 189 ? 14.018 -37.796 -10.858 1.00 50.53 189 VAL A N 1
ATOM 1449 C CA . VAL A 1 189 ? 12.909 -37.407 -11.742 1.00 50.53 189 VAL A CA 1
ATOM 1450 C C . VAL A 1 189 ? 13.477 -37.023 -13.119 1.00 50.53 189 VAL A C 1
ATOM 1452 O O . VAL A 1 189 ? 14.399 -36.205 -13.181 1.00 50.53 189 VAL A O 1
ATOM 1455 N N . PRO A 1 190 ? 12.988 -37.612 -14.228 1.00 55.56 190 PRO A N 1
ATOM 1456 C CA . PRO A 1 190 ? 13.483 -37.318 -15.567 1.00 55.56 190 PRO A CA 1
ATOM 1457 C C . PRO A 1 190 ? 13.076 -35.917 -16.039 1.00 55.56 190 PRO A C 1
ATOM 1459 O O . PRO A 1 190 ? 11.960 -35.451 -15.821 1.00 55.56 190 PRO A O 1
ATOM 1462 N N . ALA A 1 191 ? 14.017 -35.270 -16.724 1.00 48.06 191 ALA A N 1
ATOM 1463 C CA . ALA A 1 191 ? 13.844 -34.000 -17.404 1.00 48.06 191 ALA A CA 1
ATOM 1464 C C . ALA A 1 191 ? 12.878 -34.149 -18.589 1.00 48.06 191 ALA A C 1
ATOM 1466 O O . ALA A 1 191 ? 13.234 -34.721 -19.620 1.00 48.06 191 ALA A O 1
ATOM 1467 N N . GLU A 1 192 ? 11.673 -33.596 -18.466 1.00 51.50 192 GLU A N 1
ATOM 1468 C CA . GLU A 1 192 ? 10.806 -33.370 -19.618 1.00 51.50 192 GLU A CA 1
ATOM 1469 C C . GLU A 1 192 ? 11.109 -31.996 -20.225 1.00 51.50 192 GLU A C 1
ATOM 1471 O O . GLU A 1 192 ? 10.833 -30.943 -19.652 1.00 51.50 192 GLU A O 1
ATOM 1476 N N . HIS A 1 193 ? 11.726 -32.034 -21.405 1.00 55.19 193 HIS A N 1
ATOM 1477 C CA . HIS A 1 193 ? 11.869 -30.911 -22.321 1.00 55.19 193 HIS A CA 1
ATOM 1478 C C . HIS A 1 193 ? 10.500 -30.541 -22.918 1.00 55.19 193 HIS A C 1
ATOM 1480 O O . HIS A 1 193 ? 9.933 -31.362 -23.644 1.00 55.19 193 HIS A O 1
ATOM 1486 N N . PRO A 1 194 ? 9.987 -29.310 -22.745 1.00 59.88 194 PRO A N 1
ATOM 1487 C CA . PRO A 1 194 ? 8.943 -28.815 -23.623 1.00 59.88 194 PRO A CA 1
ATOM 1488 C C . PRO A 1 194 ? 9.557 -28.371 -24.954 1.00 59.88 194 PRO A C 1
ATOM 1490 O O . PRO A 1 194 ? 10.503 -27.584 -25.017 1.00 59.88 194 PRO A O 1
ATOM 1493 N N . ALA A 1 195 ? 8.989 -28.947 -26.008 1.00 49.28 195 ALA A N 1
ATOM 1494 C CA . ALA A 1 195 ? 9.319 -28.754 -27.401 1.00 49.28 195 ALA A CA 1
ATOM 1495 C C . ALA A 1 195 ? 9.354 -27.278 -27.822 1.00 49.28 195 ALA A C 1
ATOM 1497 O O . ALA A 1 195 ? 8.469 -26.478 -27.517 1.00 49.28 195 ALA A O 1
ATOM 1498 N N . LEU A 1 196 ? 10.396 -26.991 -28.594 1.00 48.00 196 LEU A N 1
ATOM 1499 C CA . LEU A 1 196 ? 10.560 -25.873 -29.504 1.00 48.00 196 LEU A CA 1
ATOM 1500 C C . LEU A 1 196 ? 9.319 -25.775 -30.415 1.00 48.00 196 LEU A C 1
ATOM 1502 O O . LEU A 1 196 ? 9.103 -26.640 -31.263 1.00 48.00 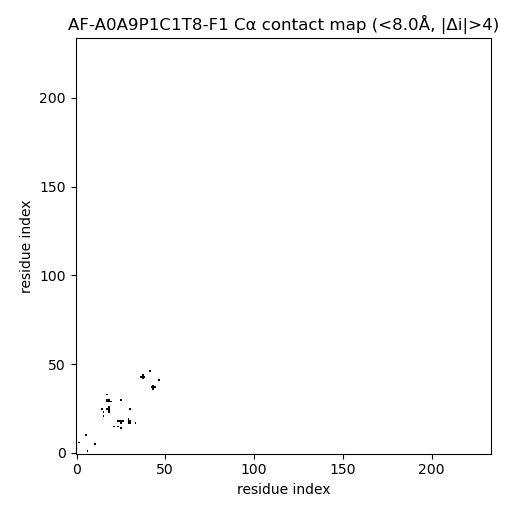196 LEU A O 1
ATOM 1506 N N . LEU A 1 197 ? 8.485 -24.753 -30.220 1.00 53.91 197 LEU A N 1
ATOM 1507 C CA . LEU A 1 197 ? 7.472 -24.356 -31.196 1.00 53.91 197 LEU A CA 1
ATOM 1508 C C . LEU A 1 197 ? 7.978 -23.112 -31.919 1.00 53.91 197 LEU A C 1
ATOM 1510 O O . LEU A 1 197 ? 7.854 -21.991 -31.428 1.00 53.91 197 LEU A O 1
ATOM 1514 N N . ASP A 1 198 ? 8.558 -23.362 -33.088 1.00 52.84 198 ASP A N 1
ATOM 1515 C CA . ASP A 1 198 ? 8.730 -22.388 -34.154 1.00 52.84 198 ASP A CA 1
ATOM 1516 C C . ASP A 1 198 ? 7.352 -22.037 -34.732 1.00 52.84 198 ASP A C 1
ATOM 1518 O O . ASP A 1 198 ? 6.697 -22.857 -35.375 1.00 52.84 198 ASP A O 1
ATOM 1522 N N . ALA A 1 199 ? 6.903 -20.815 -34.476 1.00 56.62 199 ALA A N 1
ATOM 1523 C CA . ALA A 1 199 ? 5.802 -20.147 -35.160 1.00 56.62 199 ALA A CA 1
ATOM 1524 C C . ALA A 1 199 ? 5.914 -18.654 -34.820 1.00 56.62 199 ALA A C 1
ATOM 1526 O O . ALA A 1 199 ? 6.143 -18.295 -33.671 1.00 56.62 199 ALA A O 1
ATOM 1527 N N . ASP A 1 200 ? 5.749 -17.693 -35.706 1.00 48.31 200 ASP A N 1
ATOM 1528 C CA . ASP A 1 200 ? 5.569 -17.657 -37.146 1.00 48.31 200 ASP A CA 1
ATOM 1529 C C . ASP A 1 200 ? 5.775 -16.174 -37.497 1.00 48.31 200 ASP A C 1
ATOM 1531 O O . ASP A 1 200 ? 5.587 -15.275 -36.666 1.00 48.31 200 ASP A O 1
ATOM 1535 N N . SER A 1 201 ? 6.224 -15.934 -38.716 1.00 53.50 201 SER A N 1
ATOM 1536 C CA . SER A 1 201 ? 6.588 -14.634 -39.258 1.00 53.50 201 SER A CA 1
ATOM 1537 C C . SER A 1 201 ? 5.359 -13.735 -39.400 1.00 53.50 201 SER A C 1
ATOM 1539 O O . SER A 1 201 ? 4.524 -13.943 -40.272 1.00 53.50 201 SER A O 1
ATOM 1541 N N . GLY A 1 202 ? 5.272 -12.695 -38.572 1.00 49.38 202 GLY A N 1
ATOM 1542 C CA . GLY A 1 202 ? 4.284 -11.623 -38.700 1.00 49.38 202 GLY A CA 1
ATOM 1543 C C . GLY A 1 202 ? 4.918 -10.307 -39.138 1.00 49.38 202 GLY A C 1
ATOM 1544 O O . GLY A 1 202 ? 5.014 -9.379 -38.338 1.00 49.38 202 GLY A O 1
ATOM 1545 N N . ASP A 1 203 ? 5.368 -10.252 -40.392 1.00 54.19 203 ASP A N 1
ATOM 1546 C CA . ASP A 1 203 ? 5.608 -9.014 -41.141 1.00 54.19 203 ASP A CA 1
ATOM 1547 C C . ASP A 1 203 ? 4.287 -8.233 -41.260 1.00 54.19 203 ASP A C 1
ATOM 1549 O O . ASP A 1 203 ? 3.246 -8.789 -41.612 1.00 54.19 203 ASP A O 1
ATOM 1553 N N . GLY A 1 204 ? 4.310 -6.957 -40.884 1.00 48.56 204 GLY A N 1
ATOM 1554 C CA . GLY A 1 204 ? 3.106 -6.181 -40.614 1.00 48.56 204 GLY A CA 1
ATOM 1555 C C . GLY A 1 204 ? 3.327 -4.680 -40.702 1.00 48.56 204 GLY A C 1
ATOM 1556 O O . GLY A 1 204 ? 3.158 -3.972 -39.716 1.00 48.56 204 GLY A O 1
ATOM 1557 N N . SER A 1 205 ? 3.677 -4.234 -41.908 1.00 55.09 205 SER A N 1
ATOM 1558 C CA . SER A 1 205 ? 3.239 -2.982 -42.538 1.00 55.09 205 SER A CA 1
ATOM 1559 C C . SER A 1 205 ? 3.459 -1.665 -41.779 1.00 55.09 205 SER A C 1
ATOM 1561 O O . SER A 1 205 ? 2.693 -1.246 -40.913 1.00 55.09 205 SER A O 1
ATOM 1563 N N . SER A 1 206 ? 4.451 -0.932 -42.280 1.00 50.81 206 SER A N 1
ATOM 1564 C CA . SER A 1 206 ? 4.539 0.527 -42.294 1.00 50.81 206 SER A CA 1
ATOM 1565 C C . SER A 1 206 ? 3.203 1.192 -42.647 1.00 50.81 206 SER A C 1
ATOM 1567 O O . SER A 1 206 ? 2.652 0.963 -43.724 1.00 50.81 206 SER A O 1
ATOM 1569 N N . GLY A 1 207 ? 2.716 2.042 -41.748 1.00 54.69 207 GLY A N 1
ATOM 1570 C CA . GLY A 1 207 ? 1.687 3.039 -42.015 1.00 54.69 207 GLY A CA 1
ATOM 1571 C C . GLY A 1 207 ? 2.236 4.406 -41.636 1.00 54.69 207 GLY A C 1
ATOM 1572 O O . GLY A 1 207 ? 2.139 4.815 -40.480 1.00 54.69 207 GLY A O 1
ATOM 1573 N N . ASP A 1 208 ? 2.864 5.068 -42.604 1.00 53.31 208 ASP A N 1
ATOM 1574 C CA . ASP A 1 208 ? 3.166 6.493 -42.559 1.00 53.31 208 ASP A CA 1
ATOM 1575 C C . ASP A 1 208 ? 1.844 7.273 -42.624 1.00 53.31 208 ASP A C 1
ATOM 1577 O O . ASP A 1 208 ? 1.226 7.374 -43.681 1.00 53.31 208 ASP A O 1
ATOM 1581 N N . GLU A 1 209 ? 1.399 7.830 -41.497 1.00 60.12 209 GLU A N 1
ATOM 1582 C CA . GLU A 1 209 ? 0.441 8.940 -41.497 1.00 60.12 209 GLU A CA 1
ATOM 1583 C C . GLU A 1 209 ? 1.149 10.215 -41.025 1.00 60.12 209 GLU A C 1
ATOM 1585 O O . GLU A 1 209 ? 1.331 10.471 -39.831 1.00 60.12 209 GLU A O 1
ATOM 1590 N N . GLU A 1 210 ? 1.556 11.027 -42.003 1.00 57.47 210 GLU A N 1
ATOM 1591 C CA . GLU A 1 210 ? 1.823 12.450 -41.823 1.00 57.47 210 GLU A CA 1
ATOM 1592 C C . GLU A 1 210 ? 0.512 13.172 -41.473 1.00 57.47 210 GLU A C 1
ATOM 1594 O O . GLU A 1 210 ? -0.340 13.416 -42.325 1.00 57.47 210 GL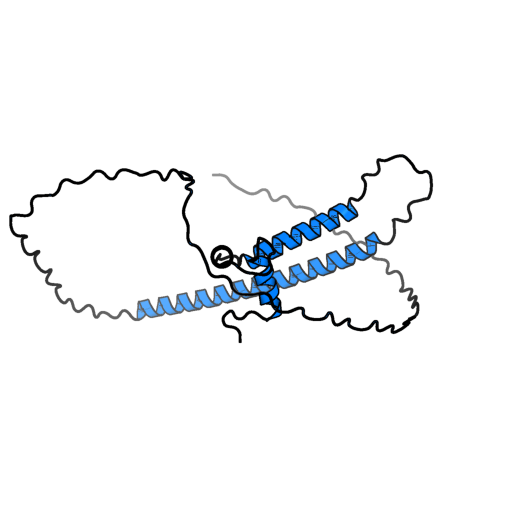U A O 1
ATOM 1599 N N . GLY A 1 211 ? 0.353 13.538 -40.200 1.00 55.56 211 GLY A N 1
ATOM 1600 C CA . GLY A 1 211 ? -0.679 14.469 -39.738 1.00 55.56 211 GLY A CA 1
ATOM 1601 C C . GLY A 1 211 ? -0.157 15.916 -39.675 1.00 55.56 211 GLY A C 1
ATOM 1602 O O . GLY A 1 211 ? 1.009 16.128 -39.330 1.00 55.56 211 GLY A O 1
ATOM 1603 N N . PRO A 1 212 ? -0.993 16.931 -39.975 1.00 62.50 212 PRO A N 1
ATOM 1604 C CA . PRO A 1 212 ? -0.554 18.297 -40.249 1.00 62.50 212 PRO A CA 1
ATOM 1605 C C . PRO A 1 212 ? -0.081 19.056 -39.002 1.00 62.50 212 PRO A C 1
ATOM 1607 O O . PRO A 1 212 ? -0.669 18.984 -37.921 1.00 62.50 212 PRO A O 1
ATOM 1610 N N . ALA A 1 213 ? 0.974 19.850 -39.191 1.00 50.78 213 ALA A N 1
ATOM 1611 C CA . ALA A 1 213 ? 1.538 20.760 -38.205 1.00 50.78 213 ALA A CA 1
ATOM 1612 C C . ALA A 1 213 ? 0.512 21.820 -37.764 1.00 50.78 213 ALA A C 1
ATOM 1614 O O . ALA A 1 213 ? 0.218 22.764 -38.496 1.00 50.78 213 ALA A O 1
ATOM 1615 N N . MET A 1 214 ? -0.005 21.697 -36.539 1.00 60.34 214 MET A N 1
ATOM 1616 C CA . MET A 1 214 ? -0.742 22.784 -35.897 1.00 60.34 214 MET A CA 1
ATOM 1617 C C . MET A 1 214 ? 0.239 23.801 -35.309 1.00 60.34 214 MET A C 1
ATOM 1619 O O . MET A 1 214 ? 0.974 23.514 -34.365 1.00 60.34 214 MET A O 1
ATOM 1623 N N . GLN A 1 215 ? 0.234 25.005 -35.881 1.00 58.53 215 GLN A N 1
ATOM 1624 C CA . GLN A 1 215 ? 0.876 26.193 -35.324 1.00 58.53 215 GLN A CA 1
ATOM 1625 C C . GLN A 1 215 ? 0.199 26.562 -33.999 1.00 58.53 215 GLN A C 1
ATOM 1627 O O . GLN A 1 215 ? -0.948 27.006 -33.970 1.00 58.53 215 GLN A O 1
ATOM 1632 N N . VAL A 1 216 ? 0.915 26.379 -32.892 1.00 56.38 216 VAL A N 1
ATOM 1633 C CA . VAL A 1 216 ? 0.494 26.845 -31.567 1.00 56.38 216 VAL A CA 1
ATOM 1634 C C . VAL A 1 216 ? 1.068 28.243 -31.350 1.00 56.38 216 VAL A C 1
ATOM 1636 O O . VAL A 1 216 ? 2.250 28.409 -31.056 1.00 56.38 216 VAL A O 1
ATOM 1639 N N . ASN A 1 217 ? 0.223 29.261 -31.516 1.00 52.97 217 ASN A N 1
ATOM 1640 C CA . ASN A 1 217 ? 0.522 30.624 -31.089 1.00 52.97 217 ASN A CA 1
ATOM 1641 C C . ASN A 1 217 ? 0.597 30.658 -29.556 1.00 52.97 217 ASN A C 1
ATOM 1643 O O . ASN A 1 217 ? -0.415 30.543 -28.865 1.00 52.97 217 ASN A O 1
ATOM 1647 N N . HIS A 1 218 ? 1.806 30.817 -29.021 1.00 47.19 218 HIS A N 1
ATOM 1648 C CA . HIS A 1 218 ? 2.030 31.094 -27.607 1.00 47.19 218 HIS A CA 1
ATOM 1649 C C . HIS A 1 218 ? 1.623 32.539 -27.290 1.00 47.19 218 HIS A C 1
ATOM 1651 O O . HIS A 1 218 ? 2.401 33.472 -27.475 1.00 47.19 218 HIS A O 1
ATOM 1657 N N . LEU A 1 219 ? 0.404 32.720 -26.779 1.00 58.22 219 LEU A N 1
ATOM 1658 C CA . LEU A 1 219 ? 0.004 33.935 -26.074 1.00 58.22 219 LEU A CA 1
ATOM 1659 C C . LEU A 1 219 ? 0.432 33.781 -24.606 1.00 58.22 219 LEU A C 1
ATOM 1661 O O . LEU A 1 219 ? -0.181 33.034 -23.845 1.00 58.22 219 LEU A O 1
ATOM 1665 N N . ILE A 1 220 ? 1.535 34.424 -24.227 1.00 57.03 220 ILE A N 1
ATOM 1666 C CA . ILE A 1 220 ? 2.011 34.490 -22.839 1.00 57.03 220 ILE A CA 1
ATOM 1667 C C . ILE A 1 220 ? 1.182 35.565 -2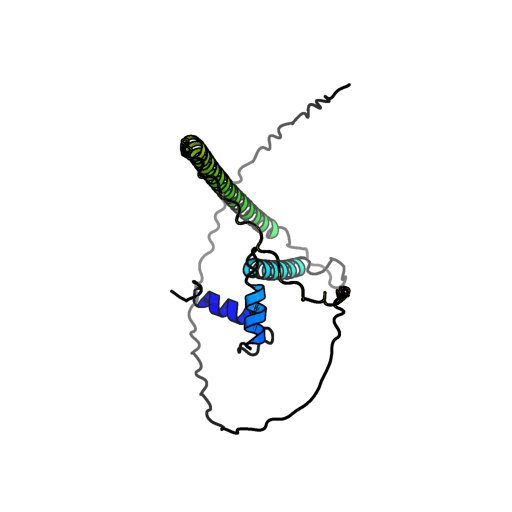2.116 1.00 57.03 220 ILE A C 1
ATOM 1669 O O . ILE A 1 220 ? 1.242 36.723 -22.531 1.00 57.03 220 ILE A O 1
ATOM 1673 N N . PRO A 1 221 ? 0.424 35.251 -21.047 1.00 59.47 221 PRO A N 1
ATOM 1674 C CA . PRO A 1 221 ? -0.195 36.277 -20.223 1.00 59.47 221 PRO A CA 1
ATOM 1675 C C . PRO A 1 221 ? 0.861 36.845 -19.273 1.00 59.47 221 PRO A C 1
ATOM 1677 O O . PRO A 1 221 ? 1.374 36.146 -18.397 1.00 59.47 221 PRO A O 1
ATOM 1680 N N . SER A 1 222 ? 1.177 38.122 -19.452 1.00 56.06 222 SER A N 1
ATOM 1681 C CA . SER A 1 222 ? 1.968 38.925 -18.523 1.00 56.06 222 SER A CA 1
ATOM 1682 C C . SER A 1 222 ? 1.230 39.029 -17.185 1.00 56.06 222 SER A C 1
ATOM 1684 O O . SER A 1 222 ? 0.297 39.814 -17.045 1.00 56.06 222 SER A O 1
ATOM 1686 N N . MET A 1 223 ? 1.617 38.216 -16.203 1.00 57.53 223 MET A N 1
ATOM 1687 C CA . MET A 1 223 ? 1.141 38.334 -14.823 1.00 57.53 223 MET A CA 1
ATOM 1688 C C . MET A 1 223 ? 1.994 39.379 -14.100 1.00 57.53 223 MET A C 1
ATOM 1690 O O . MET A 1 223 ? 3.102 39.098 -13.643 1.00 57.53 223 MET A O 1
ATOM 1694 N N . SER A 1 224 ? 1.481 40.603 -14.029 1.00 61.06 224 SER A N 1
ATOM 1695 C CA . SER A 1 224 ? 1.964 41.652 -13.136 1.00 61.06 224 SER A CA 1
ATOM 1696 C C . SER A 1 224 ? 1.689 41.245 -11.686 1.00 61.06 224 SER A C 1
ATOM 1698 O O . SER A 1 224 ? 0.548 41.233 -11.232 1.00 61.06 224 SER A O 1
ATOM 1700 N N . PHE A 1 225 ? 2.752 40.911 -10.956 1.00 53.41 225 PHE A N 1
ATOM 1701 C CA . PHE A 1 225 ? 2.717 40.757 -9.505 1.00 53.41 225 PHE A CA 1
ATOM 1702 C C . PHE A 1 225 ? 2.477 42.128 -8.861 1.00 53.41 225 PHE A C 1
ATOM 1704 O O . PHE A 1 225 ? 3.356 42.989 -8.867 1.00 53.41 225 PHE A O 1
ATOM 1711 N N . LEU A 1 226 ? 1.281 42.330 -8.309 1.00 56.41 226 LEU A N 1
ATOM 1712 C CA . LEU A 1 226 ? 1.021 43.392 -7.344 1.00 56.41 226 LEU A CA 1
ATOM 1713 C C . LEU A 1 226 ? 1.546 42.927 -5.982 1.00 56.41 226 LEU A C 1
ATOM 1715 O O . LEU A 1 226 ? 1.006 42.008 -5.371 1.00 56.41 226 LEU A O 1
ATOM 1719 N N . SER A 1 227 ? 2.634 43.552 -5.537 1.00 58.97 227 SER A N 1
ATOM 1720 C CA . SER A 1 227 ? 3.132 43.447 -4.169 1.00 58.97 227 SER A CA 1
ATOM 1721 C C . SER A 1 227 ? 2.204 44.221 -3.238 1.00 58.97 227 SER A C 1
ATOM 1723 O O . SER A 1 227 ? 2.294 45.444 -3.150 1.00 58.97 227 SER A O 1
ATOM 1725 N N . GLU A 1 228 ? 1.330 43.515 -2.528 1.00 55.84 228 GLU A N 1
ATOM 1726 C CA . GLU A 1 228 ? 0.575 44.080 -1.412 1.00 55.84 228 GLU A CA 1
ATOM 1727 C C . GLU A 1 228 ? 1.342 43.808 -0.112 1.00 55.84 228 GLU A C 1
ATOM 1729 O O . GLU A 1 228 ? 1.354 42.705 0.430 1.00 55.84 228 GLU A O 1
ATOM 1734 N N . SER A 1 229 ? 2.063 44.834 0.340 1.00 61.38 229 SER A N 1
ATOM 1735 C CA . SER A 1 229 ? 2.738 44.873 1.634 1.00 61.38 229 SER A CA 1
ATOM 1736 C C . SER A 1 229 ? 1.737 45.376 2.673 1.00 61.38 229 SER A C 1
ATOM 1738 O O . SER A 1 229 ? 1.334 46.538 2.625 1.00 61.38 229 SER A O 1
ATOM 1740 N N . SER A 1 230 ? 1.295 44.508 3.586 1.00 65.56 230 SER A N 1
ATOM 1741 C CA . SER A 1 230 ? 0.415 44.897 4.692 1.00 65.56 230 SER A CA 1
ATOM 1742 C C . SER A 1 230 ? 0.625 44.017 5.923 1.00 65.56 230 SER A C 1
ATOM 1744 O O . SER A 1 230 ? 0.238 42.851 5.927 1.00 65.56 230 SER A O 1
ATOM 1746 N N . ALA A 1 231 ? 1.241 44.601 6.957 1.00 64.81 231 ALA A N 1
ATOM 1747 C CA . ALA A 1 231 ? 0.939 44.425 8.388 1.00 64.81 231 ALA A CA 1
ATOM 1748 C C . ALA A 1 231 ? 1.935 45.292 9.200 1.00 64.81 231 ALA A C 1
ATOM 1750 O O . ALA A 1 231 ? 3.141 45.104 9.068 1.00 64.81 231 ALA A O 1
ATOM 1751 N N . LYS A 1 232 ? 1.491 46.397 9.832 1.00 59.31 232 LYS A N 1
ATOM 1752 C CA . LYS A 1 232 ? 0.904 46.499 11.202 1.00 59.31 232 LYS A CA 1
ATOM 1753 C C . LYS A 1 232 ? 1.959 46.206 12.288 1.00 59.31 232 LYS A C 1
ATOM 1755 O O . LYS A 1 232 ? 2.460 45.092 12.300 1.00 59.31 232 LYS A O 1
ATOM 1760 N N . SER A 1 233 ? 2.440 47.105 13.167 1.00 67.50 233 SER A N 1
ATOM 1761 C CA . SER A 1 233 ? 1.817 48.155 14.020 1.00 67.50 233 SER A CA 1
ATOM 1762 C C . SER A 1 233 ? 0.537 47.649 14.700 1.00 67.50 233 SER A C 1
ATOM 1764 O O . SER A 1 233 ? -0.424 47.357 13.997 1.00 67.50 233 SER A O 1
ATOM 1766 N N . GLU A 1 234 ? 0.414 47.465 16.011 1.00 61.25 234 GLU A N 1
ATOM 1767 C CA . GLU A 1 234 ? 1.120 47.893 17.233 1.00 61.25 234 GLU A CA 1
ATOM 1768 C C . GLU A 1 234 ? 1.073 46.748 18.260 1.00 61.25 234 GLU A C 1
ATOM 1770 O O . GLU A 1 234 ? 0.181 45.875 18.119 1.00 61.25 234 GLU A O 1
#

Radius of gyration: 36.35 Å; Cα contacts (8 Å, |Δi|>4): 23; chains: 1; bounding box: 72×91×106 Å

Sequence (234 aa):
MTLLGLKEREMVDLFRLLDTDGEGELSLEEFTQGMSQLKGGATNKDMVFLEKSVEKLGHKLEKWAGDPPGSPSHRLSAPRTSRFEAATGVKLQSKLKKIGRDLRGRLSRAEKEIEDVAERMYMLAKECVTLSPQSTSQVPVEVPRPKELPPGIKKAPLRPKQSSGAKNRVRSKASLISEGPTVGPLESVPAEHPALLDADSGDGSSGDEEGPAMQVNHLIPSMSFLSESSAKSE

Organism: NCBI:txid2562237

pLDDT: mean 70.39, std 17.51, range [40.16, 98.56]

Mean predicted aligned error: 21.7 Å

Foldseek 3Di:
DDPVPDDPVVVVVLQVVLPPVPPSDHDPCSVVVVVVCQPDPVRNVVVVVVVVVVVVVVVVVCVVVPDDPPDDDDDDDDDPPDPPVVVVVVVVVVVVVVVVVVVVVVVVVVVVVVVVVVVVVVVVVVVVVVPPPDPPPPPPPPPPPPDDDDPDDDDDDDDDPDPPPDDDDDDDDDDDDDDDDDDDDDDDDDDDDDDDDDDDDDDDDDDDDDDDDDDDDDPDDPDDDDDDDDDDDD

InterPro domains:
  IPR002048 EF-hand domain [PS50222] (6-41)
  IPR002048 EF-hand domain [SM00054] (10-38)
  IPR011992 EF-hand domain pair [SSF47473] (5-45)
  IPR018247 EF-Hand 1, calcium-binding site [PS00018] (19-31)

Secondary structure (DSSP, 8-state):
--TTS--HHHHHHHHHHH-SS-SSS--HHHHHHHHHTT-SSS-HHHHHHHHHHHHHHHHHHHHHS---TT---S-------SSHHHHHHHHHHHHHHHHHHHHHHHHHHHHHHHHHHHHHHHHHHHHHHHT--S------------PPPPTT----------------------------------------PPP---------------------------------------

Solvent-accessible surface area (backbone atoms only — not comparable to full-atom values): 16273 Å² total; per-residue (Å²): 135,49,101,79,73,56,53,73,70,54,48,54,57,48,48,64,64,36,30,81,87,66,79,85,59,75,54,73,64,38,49,52,54,39,53,62,58,44,70,46,95,65,48,34,62,60,55,50,54,48,50,58,49,50,52,57,47,48,57,50,48,51,66,70,57,59,70,73,96,75,81,92,81,80,86,87,77,82,86,88,80,78,68,70,66,65,61,53,51,55,57,48,51,53,50,52,54,50,51,54,52,51,52,52,55,51,50,55,51,53,54,49,52,52,50,56,50,51,53,52,50,50,52,51,54,54,50,55,63,71,69,63,75,90,71,80,72,80,68,80,78,73,73,76,75,80,74,80,75,76,93,76,80,74,80,72,82,83,75,78,86,75,82,77,77,85,71,88,71,89,73,92,74,87,89,82,88,83,84,84,84,93,82,78,96,81,79,91,78,81,86,81,79,82,77,88,77,90,78,78,91,78,88,76,77,92,77,89,77,90,76,83,88,77,85,78,82,82,80,78,80,84,78,80,81,80,85,81,86,84,82,81,87,132